Protein AF-A0A6J1QQA0-F1 (afdb_monomer)

Organism: NCBI:t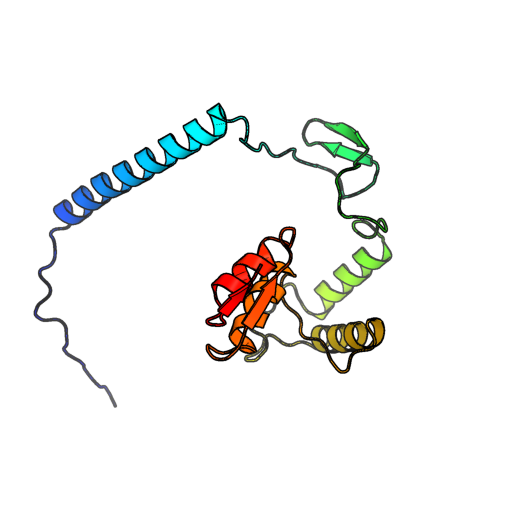xid300111

Secondary structure (DSSP, 8-state):
--------S------HHHHHHHHHHHHHHHHHHHHHHHHHHHHTT-PPPP--B-S-SSSEEEBTTS-EEE--S-S-TTSGGG-HHHHHHHHHHHHHH-S--SS-TTTT---HHHHHHHHHHHHHHT-S-----S-HHHHHHHHHHHH--TT-EEE--TT--HHHHHHHHHS-SEEE-

Mean predicted aligned error: 9.16 Å

pLDDT: mean 89.23, std 18.37, range [33.53, 98.88]

Solvent-accessible surface area (backbone atoms only — not comparable to full-atom values): 10958 Å² total; per-residue (Å²): 137,86,81,86,77,91,83,80,90,81,76,83,77,72,52,70,67,59,52,54,54,49,49,55,53,52,54,53,52,51,51,54,53,48,52,53,52,52,49,49,35,52,75,69,69,67,65,83,79,87,81,59,69,68,50,71,66,50,60,67,35,31,30,72,87,69,50,73,46,75,58,88,85,67,92,55,85,84,56,57,79,66,31,68,69,58,51,50,52,51,51,53,44,37,74,74,68,47,94,71,62,94,51,55,59,90,80,69,32,67,54,74,69,56,61,50,48,24,54,52,49,8,60,73,70,72,43,96,65,57,84,90,59,99,39,74,51,54,47,38,36,54,47,41,46,74,75,44,44,67,92,39,73,46,81,47,68,94,83,58,56,68,38,50,57,52,4,51,67,72,22,64,35,44,81,46,115
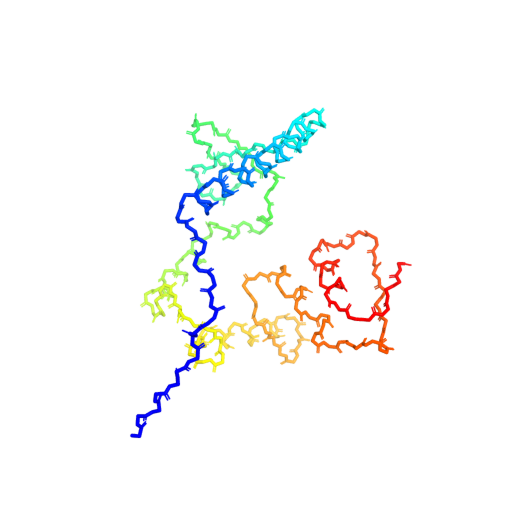
Sequence (177 aa):
MILHYNMYRNFKILKSQDVKRNIGRTTSSLVACIELELAAIVKAGTWKNERIIASPQRTKIVLSNGKKALNFCANNYLGLADNRDVINAGKIALDKYGAGLSSVRFICGTQEIHVELERKLAKFHGREDTILYASCFDANAGIFETLLTADDAVISDELNHASIIDGIRLCKAKRYR

Nearest PDB structures (foldseek):
  7v5i-assembly1_B  TM=9.895E-01  e=1.106E-17  Vibrio proteolyticus NBRC 13287
  3tqx-assembly1_B  TM=9.816E-01  e=9.806E-17  Coxiella burnetii RSA 493
  7bxp-assembly1_B  TM=9.895E-01  e=4.486E-16  Cupriavidus necator
  7bxr-assembly1_B  TM=9.911E-01  e=4.486E-16  Cupriavidus necator
  1fc4-assembly1_B  TM=9.809E-01  e=3.930E-16  Escherichia coli

Foldseek 3Di:
DDDDDPPDDDDPPDPPVNVVVVVVVVVVVVVVVVVVVVVVCVVVVVDDDDFAWPDFDAQWTATPVRDIDGDPPDPCVVRCSPDPVNVVVVVVCCVVPNDAQPDDCPPGRDDPVQQVVFVVVCVVVVHPTGDDDPDPLVVLLPPQQVPDALVAEDEDDPPDDPSVVNSVVVHNYHYHD

Struct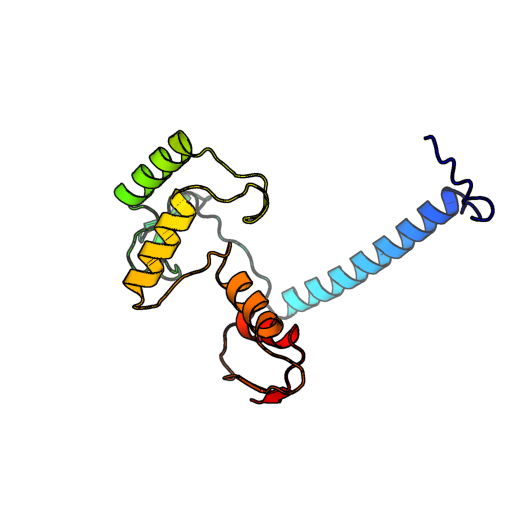ure (mmCIF, N/CA/C/O backbone):
data_AF-A0A6J1QQA0-F1
#
_entry.id   AF-A0A6J1QQA0-F1
#
loop_
_atom_site.group_PDB
_atom_site.id
_atom_site.type_symbol
_atom_site.label_atom_id
_atom_site.label_alt_id
_atom_site.label_comp_id
_atom_site.label_asym_id
_atom_site.label_entity_id
_atom_site.label_seq_id
_atom_site.pdbx_PDB_ins_code
_atom_site.Cartn_x
_atom_site.Cartn_y
_atom_site.Cartn_z
_atom_site.occupancy
_atom_site.B_iso_or_equiv
_atom_site.auth_seq_id
_atom_site.auth_comp_id
_atom_site.auth_asym_id
_atom_site.auth_atom_id
_atom_site.pdbx_PDB_model_num
ATOM 1 N N . MET A 1 1 ? 33.836 -33.241 5.619 1.00 39.75 1 MET A N 1
ATOM 2 C CA . MET A 1 1 ? 34.682 -32.578 4.605 1.00 39.75 1 MET A CA 1
ATOM 3 C C . MET A 1 1 ? 34.855 -31.125 5.035 1.00 39.75 1 MET A C 1
ATOM 5 O O . MET A 1 1 ? 34.000 -30.298 4.764 1.00 39.75 1 MET A O 1
ATOM 9 N N . ILE A 1 2 ? 35.874 -30.869 5.859 1.00 33.66 2 ILE A N 1
ATOM 10 C CA . ILE A 1 2 ? 36.153 -29.562 6.470 1.00 33.66 2 ILE A CA 1
ATOM 11 C C . ILE A 1 2 ? 37.078 -28.817 5.508 1.00 33.66 2 ILE A C 1
ATOM 13 O O . ILE A 1 2 ? 38.236 -29.199 5.359 1.00 33.66 2 ILE A O 1
ATOM 17 N N . LEU A 1 3 ? 36.567 -27.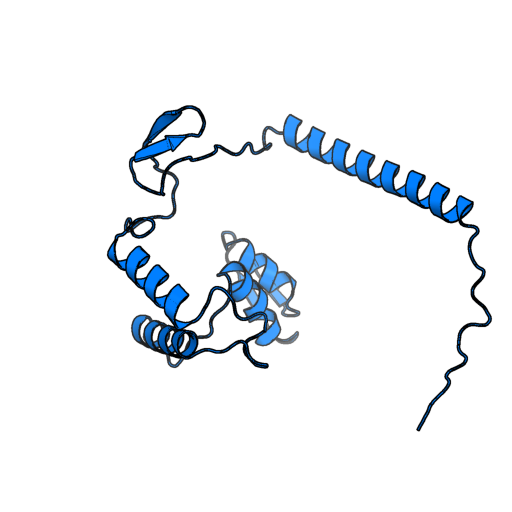790 4.833 1.00 33.53 3 LEU A N 1
ATOM 18 C CA . LEU A 1 3 ? 37.385 -26.876 4.040 1.00 33.53 3 LEU A CA 1
ATOM 19 C C . LEU A 1 3 ? 37.719 -25.653 4.898 1.00 33.53 3 LEU A C 1
ATOM 21 O O . LEU A 1 3 ? 36.921 -24.734 5.052 1.00 33.53 3 LEU A O 1
ATOM 25 N N . HIS A 1 4 ? 38.922 -25.677 5.471 1.00 36.34 4 HIS A N 1
ATOM 26 C CA . HIS A 1 4 ? 39.630 -24.495 5.950 1.00 36.34 4 HIS A CA 1
ATOM 27 C C . HIS A 1 4 ? 39.977 -23.612 4.741 1.00 36.34 4 HIS A C 1
ATOM 29 O O . HIS A 1 4 ? 40.759 -24.032 3.890 1.00 36.34 4 HIS A O 1
ATOM 35 N N . TYR A 1 5 ? 39.447 -22.388 4.679 1.00 36.66 5 TYR A N 1
ATOM 36 C CA . TYR A 1 5 ? 39.885 -21.371 3.719 1.00 36.66 5 TYR A CA 1
ATOM 37 C C . TYR A 1 5 ? 40.568 -20.226 4.472 1.00 36.66 5 TYR A C 1
ATOM 39 O O . TYR A 1 5 ? 39.946 -19.413 5.153 1.00 36.66 5 TYR A O 1
ATOM 47 N N . ASN A 1 6 ? 41.894 -20.223 4.391 1.00 42.12 6 ASN A N 1
ATOM 48 C CA . ASN A 1 6 ? 42.800 -19.326 5.094 1.00 42.12 6 ASN A CA 1
ATOM 49 C C . ASN A 1 6 ? 43.025 -18.063 4.237 1.00 42.12 6 ASN A C 1
ATOM 51 O O . ASN A 1 6 ? 44.060 -17.920 3.590 1.00 42.12 6 ASN A O 1
ATOM 55 N N . MET A 1 7 ? 42.024 -17.174 4.171 1.00 39.19 7 MET A N 1
ATOM 56 C CA . MET A 1 7 ? 42.003 -16.025 3.243 1.00 39.19 7 MET A CA 1
ATOM 57 C C . MET A 1 7 ? 41.937 -14.652 3.933 1.00 39.19 7 MET A C 1
ATOM 59 O O . MET A 1 7 ? 41.298 -13.731 3.437 1.00 39.19 7 MET A O 1
ATOM 63 N N . TYR A 1 8 ? 42.623 -14.477 5.066 1.00 37.22 8 TYR A N 1
ATOM 64 C CA . TYR A 1 8 ? 42.757 -13.164 5.714 1.00 37.22 8 TYR A CA 1
ATOM 65 C C . TYR A 1 8 ? 44.163 -12.970 6.285 1.00 37.22 8 TYR A C 1
ATOM 67 O O . TYR A 1 8 ? 44.378 -13.080 7.488 1.00 37.22 8 TYR A O 1
ATOM 75 N N . ARG A 1 9 ? 45.150 -12.680 5.427 1.00 38.81 9 ARG A N 1
ATOM 76 C CA . ARG A 1 9 ? 46.516 -12.349 5.883 1.00 38.81 9 ARG A CA 1
ATOM 77 C C . ARG A 1 9 ? 47.041 -10.969 5.486 1.00 38.81 9 ARG A C 1
ATOM 79 O O . ARG A 1 9 ? 48.175 -10.675 5.821 1.00 38.81 9 ARG A O 1
ATOM 86 N N . ASN A 1 10 ? 46.235 -10.105 4.859 1.00 36.50 10 ASN A N 1
ATOM 87 C CA . ASN A 1 10 ? 46.679 -8.765 4.433 1.00 36.50 10 ASN A CA 1
ATOM 88 C C . ASN A 1 10 ? 45.643 -7.636 4.627 1.00 36.50 10 ASN A C 1
ATOM 90 O O . ASN A 1 10 ? 45.637 -6.665 3.876 1.00 36.50 10 ASN A O 1
ATOM 94 N N . PHE A 1 11 ? 44.790 -7.703 5.653 1.00 38.22 11 PHE A N 1
ATOM 95 C CA . PHE A 1 11 ? 44.045 -6.515 6.086 1.00 38.22 11 PHE A CA 1
ATOM 96 C C . PHE A 1 11 ? 44.873 -5.745 7.119 1.00 38.22 11 PHE A C 1
ATOM 98 O O . PHE A 1 11 ? 45.082 -6.218 8.235 1.00 38.22 11 PHE A O 1
ATOM 105 N N . LYS A 1 12 ? 45.335 -4.537 6.763 1.00 44.69 12 LYS A N 1
ATOM 106 C CA . LYS A 1 12 ? 45.757 -3.541 7.758 1.00 44.69 12 LYS A CA 1
ATOM 107 C C . LYS A 1 12 ? 44.557 -3.289 8.673 1.00 44.69 12 LYS A C 1
ATOM 109 O O . LYS A 1 12 ? 43.590 -2.658 8.256 1.00 44.69 12 LYS A O 1
ATOM 114 N N . ILE A 1 13 ? 44.610 -3.797 9.902 1.00 49.62 13 ILE A N 1
ATOM 115 C CA . ILE A 1 13 ? 43.625 -3.484 10.936 1.00 49.62 13 ILE A CA 1
ATOM 116 C C . ILE A 1 13 ? 43.783 -1.991 11.235 1.00 49.62 13 ILE A C 1
ATOM 118 O O . ILE A 1 13 ? 44.756 -1.576 11.867 1.00 49.62 13 ILE A O 1
ATOM 122 N N . LEU A 1 14 ? 42.860 -1.171 10.725 1.00 49.62 14 LEU A N 1
ATOM 123 C CA . LEU A 1 14 ? 42.731 0.221 11.147 1.00 49.62 14 LEU A CA 1
ATOM 124 C C . LEU A 1 14 ? 42.577 0.220 12.671 1.00 49.62 14 LEU A C 1
ATOM 126 O O . LEU A 1 14 ? 41.728 -0.491 13.213 1.00 49.62 14 LEU A O 1
ATOM 130 N N . LYS A 1 15 ? 43.426 0.975 13.376 1.00 47.84 15 LYS A N 1
ATOM 131 C CA . LYS A 1 15 ? 43.359 1.053 14.837 1.00 47.84 15 LYS A CA 1
ATOM 132 C C . LYS A 1 15 ? 41.960 1.541 15.230 1.00 47.84 15 LYS A C 1
ATOM 134 O O . LYS A 1 15 ? 41.418 2.454 14.613 1.00 47.84 15 LYS A O 1
ATOM 139 N N . SER A 1 16 ? 41.375 0.954 16.274 1.00 56.47 16 SER A N 1
ATOM 140 C CA . SER A 1 16 ? 40.006 1.257 16.743 1.00 56.47 16 SER A CA 1
ATOM 141 C C . SER A 1 16 ? 39.754 2.762 16.976 1.00 56.47 16 SER A C 1
ATOM 143 O O . SER A 1 16 ? 38.644 3.249 16.765 1.00 56.47 16 SER A O 1
ATOM 145 N N . GLN A 1 17 ? 40.798 3.524 17.321 1.00 54.22 17 GLN A N 1
ATOM 146 C CA . GLN A 1 17 ? 40.747 4.983 17.452 1.00 54.22 17 GLN A CA 1
ATOM 147 C C . GLN A 1 17 ? 40.587 5.722 16.110 1.00 54.22 17 GLN A C 1
ATOM 149 O O . GLN A 1 17 ? 39.834 6.691 16.060 1.00 54.22 17 GLN A O 1
ATOM 154 N N . ASP A 1 18 ? 41.209 5.256 15.023 1.00 51.44 18 ASP A N 1
ATOM 155 C CA . ASP A 1 18 ? 41.081 5.863 13.688 1.00 51.44 18 ASP A CA 1
ATOM 156 C C . ASP A 1 18 ? 39.698 5.590 13.079 1.00 51.44 18 ASP A C 1
ATOM 158 O O . ASP A 1 18 ? 39.099 6.469 12.459 1.00 51.44 18 ASP A O 1
ATOM 162 N N . VAL A 1 19 ? 39.139 4.401 13.335 1.00 55.31 19 VAL A N 1
ATOM 163 C CA . VAL A 1 19 ? 37.763 4.044 12.947 1.00 55.31 19 VAL A CA 1
ATOM 164 C C . VAL A 1 19 ? 36.742 4.883 13.724 1.00 55.31 19 VAL A C 1
ATOM 166 O O . VAL A 1 19 ? 35.864 5.487 13.114 1.00 55.31 19 VAL A O 1
ATOM 169 N N . LYS A 1 20 ? 36.883 5.014 15.053 1.00 53.16 20 LYS A N 1
ATOM 170 C CA . LYS A 1 20 ? 35.996 5.866 15.871 1.00 53.16 20 LYS A CA 1
ATOM 171 C C . LYS A 1 20 ? 36.066 7.345 15.475 1.00 53.16 20 LYS A C 1
ATOM 173 O O . LYS A 1 20 ? 35.036 8.016 15.436 1.00 53.16 20 LYS A O 1
ATOM 178 N N . ARG A 1 21 ? 37.260 7.851 15.155 1.00 52.72 21 ARG A N 1
ATOM 179 C CA . ARG A 1 21 ? 37.481 9.251 14.764 1.00 52.72 21 ARG A CA 1
ATOM 180 C C . ARG A 1 21 ? 36.937 9.564 13.364 1.00 52.72 21 ARG A C 1
ATOM 182 O O . ARG A 1 21 ? 36.364 10.635 13.177 1.00 52.72 21 ARG A O 1
ATOM 189 N N . ASN A 1 22 ? 37.051 8.636 12.411 1.00 53.69 22 ASN A N 1
ATOM 190 C CA . ASN A 1 22 ? 36.455 8.793 11.081 1.00 53.69 22 ASN A CA 1
ATOM 191 C C . ASN A 1 22 ? 34.929 8.653 11.106 1.00 53.69 22 ASN A C 1
ATOM 193 O O . ASN A 1 22 ? 34.260 9.485 10.506 1.00 53.69 22 ASN A O 1
ATOM 197 N N . ILE A 1 23 ? 34.367 7.704 11.864 1.00 56.69 23 ILE A N 1
ATOM 198 C CA . ILE A 1 23 ? 32.908 7.591 12.037 1.00 56.69 23 ILE A CA 1
ATOM 199 C C . ILE A 1 23 ? 32.338 8.874 12.662 1.00 56.69 23 ILE A C 1
ATOM 201 O O . ILE A 1 23 ? 31.372 9.419 12.143 1.00 56.69 23 ILE A O 1
ATOM 205 N N . GLY A 1 24 ? 32.969 9.424 13.707 1.00 58.12 24 GLY A N 1
ATOM 206 C CA . GLY A 1 24 ? 32.529 10.688 14.316 1.00 58.12 24 GLY A CA 1
ATOM 207 C C . GLY A 1 24 ? 32.536 11.877 13.343 1.00 58.12 24 GLY A C 1
ATOM 208 O O . GLY A 1 24 ? 31.620 12.698 13.364 1.00 58.12 24 GLY A O 1
ATOM 209 N N . ARG A 1 25 ? 33.523 11.942 12.438 1.00 57.78 25 ARG A N 1
ATOM 210 C CA . ARG A 1 25 ? 33.621 12.991 11.410 1.00 57.78 25 ARG A CA 1
ATOM 211 C C . ARG A 1 25 ? 32.593 12.810 10.285 1.00 57.78 25 ARG A C 1
ATOM 213 O O . ARG A 1 25 ? 31.999 13.793 9.852 1.00 57.78 25 ARG A O 1
ATOM 220 N N . THR A 1 26 ? 32.350 11.578 9.838 1.00 61.47 26 THR A N 1
ATOM 221 C CA . THR A 1 26 ? 31.385 11.273 8.768 1.00 61.47 26 THR A CA 1
ATOM 222 C C . THR A 1 26 ? 29.934 11.414 9.243 1.00 61.47 26 THR A C 1
ATOM 224 O O . THR A 1 26 ? 29.112 11.993 8.532 1.00 61.47 26 THR A O 1
ATOM 227 N N . THR A 1 27 ? 29.617 10.988 10.470 1.00 64.56 27 THR A N 1
ATOM 228 C CA . THR A 1 27 ? 28.286 11.196 11.066 1.00 64.56 27 THR A CA 1
ATOM 229 C C . THR A 1 27 ? 27.999 12.686 11.256 1.00 64.56 27 THR A C 1
ATOM 231 O O . THR A 1 27 ? 26.910 13.141 10.920 1.00 64.56 27 THR A O 1
ATOM 234 N N . SER A 1 28 ? 28.993 13.469 11.693 1.00 70.56 28 SER A N 1
ATOM 235 C CA . SER A 1 28 ? 28.877 14.931 11.793 1.00 70.56 28 SER A CA 1
ATOM 236 C C . SER A 1 28 ? 28.608 15.593 10.433 1.00 70.56 28 SER A C 1
ATOM 238 O O . SER A 1 28 ? 27.800 16.515 10.369 1.00 70.56 28 SER A O 1
ATOM 240 N N . SER A 1 29 ? 29.199 15.094 9.339 1.00 83.19 29 SER A N 1
ATOM 241 C CA . SER A 1 29 ? 28.922 15.625 7.994 1.00 83.19 29 SER A CA 1
ATOM 242 C C . SER A 1 29 ? 27.534 15.266 7.454 1.00 83.19 29 SER A C 1
ATOM 244 O O . SER A 1 29 ? 26.919 16.091 6.783 1.00 83.19 29 SER A O 1
ATOM 246 N N . LEU A 1 30 ? 27.015 14.070 7.760 1.00 89.56 30 LEU A N 1
ATOM 247 C CA . LEU A 1 30 ? 25.670 13.671 7.337 1.00 89.56 30 LEU A CA 1
ATOM 248 C C . LEU A 1 30 ? 24.598 14.476 8.076 1.00 89.56 30 LEU A C 1
ATOM 250 O O . LEU A 1 30 ? 23.677 14.981 7.443 1.00 89.56 30 LEU A O 1
ATOM 254 N N . VAL A 1 31 ? 24.742 14.625 9.397 1.00 91.94 31 VAL A N 1
ATOM 255 C CA . VAL A 1 31 ? 23.820 15.432 10.209 1.00 91.94 31 VAL A CA 1
ATOM 256 C C . VAL A 1 31 ? 23.791 16.872 9.702 1.00 91.94 31 VAL A C 1
ATOM 258 O O . VAL A 1 31 ? 22.710 17.381 9.436 1.00 91.94 31 VAL A O 1
ATOM 261 N N . ALA A 1 32 ? 24.956 17.479 9.450 1.00 90.69 32 ALA A N 1
ATOM 262 C CA . ALA A 1 32 ? 25.026 18.834 8.904 1.00 90.69 32 ALA A CA 1
ATOM 263 C C . ALA A 1 32 ? 24.322 18.962 7.538 1.00 90.69 32 ALA A C 1
ATOM 265 O O . ALA A 1 32 ? 23.636 19.948 7.285 1.00 90.69 32 ALA A O 1
ATOM 266 N N . CYS A 1 33 ? 24.453 17.960 6.662 1.00 92.50 33 CYS A N 1
ATOM 267 C CA . CYS A 1 33 ? 23.754 17.947 5.377 1.00 92.50 33 CYS A CA 1
ATOM 268 C C . CYS A 1 33 ? 22.231 17.846 5.553 1.00 92.50 33 CYS A C 1
ATOM 270 O O . CYS A 1 33 ? 21.491 18.586 4.911 1.00 92.50 33 CYS A O 1
ATOM 272 N N . ILE A 1 34 ? 21.763 16.966 6.443 1.00 95.31 34 ILE A N 1
ATOM 273 C CA . ILE A 1 34 ? 20.334 16.792 6.726 1.00 95.31 34 ILE A CA 1
ATOM 274 C C . ILE A 1 34 ? 19.748 18.059 7.356 1.00 95.31 34 ILE A C 1
ATOM 276 O O . ILE A 1 34 ? 18.672 18.488 6.959 1.00 95.31 34 ILE A O 1
ATOM 280 N N . GLU A 1 35 ? 20.439 18.688 8.306 1.00 95.44 35 GLU A N 1
ATOM 281 C CA . GLU A 1 35 ? 19.966 19.913 8.963 1.00 95.44 35 GLU A CA 1
ATOM 282 C C . GLU A 1 35 ? 19.749 21.058 7.969 1.00 95.44 35 GLU A C 1
ATOM 284 O O . GLU A 1 35 ? 18.749 21.772 8.070 1.00 95.44 35 GLU A O 1
ATOM 289 N N . LEU A 1 36 ? 20.636 21.198 6.979 1.00 95.50 36 LEU A N 1
ATOM 290 C CA . LEU A 1 36 ? 20.473 22.177 5.903 1.00 95.50 36 LEU A CA 1
ATOM 291 C C . LEU A 1 36 ? 19.216 21.899 5.064 1.00 95.50 36 LEU A C 1
ATOM 293 O O . LEU A 1 36 ? 18.446 22.825 4.801 1.00 95.50 36 LEU A O 1
ATOM 297 N N . GLU A 1 37 ? 18.970 20.640 4.697 1.00 96.12 37 GLU A N 1
ATOM 298 C CA . GLU A 1 37 ? 17.768 20.234 3.953 1.00 96.12 37 GLU A CA 1
ATOM 299 C C . GLU A 1 37 ? 16.485 20.443 4.776 1.00 96.12 37 GLU A C 1
ATOM 301 O O . GLU A 1 37 ? 15.498 20.992 4.281 1.00 96.12 37 GLU A O 1
ATOM 306 N N . LEU A 1 38 ? 16.491 20.084 6.065 1.00 96.94 38 LEU A N 1
ATOM 307 C CA . LEU A 1 38 ? 15.351 20.309 6.960 1.00 96.94 38 LEU A CA 1
ATOM 308 C C . LEU A 1 38 ? 15.061 21.807 7.114 1.00 96.94 38 LEU A C 1
ATOM 310 O O . LEU A 1 38 ? 13.902 22.217 7.034 1.00 96.94 38 LEU A O 1
ATOM 314 N N . ALA A 1 39 ? 16.096 22.637 7.276 1.00 96.56 39 ALA A N 1
ATOM 315 C CA . ALA A 1 39 ? 15.944 24.087 7.334 1.00 96.56 39 ALA A CA 1
ATOM 316 C C . ALA A 1 39 ? 15.356 24.649 6.030 1.00 96.56 39 ALA A C 1
ATOM 318 O O . ALA A 1 39 ? 14.498 25.534 6.076 1.00 96.56 39 ALA A O 1
ATOM 319 N N . ALA A 1 40 ? 15.759 24.112 4.874 1.00 96.81 40 ALA A N 1
ATOM 320 C CA . ALA A 1 40 ? 15.189 24.481 3.582 1.00 96.81 40 ALA A CA 1
ATOM 321 C C . ALA A 1 40 ? 13.701 24.095 3.470 1.00 96.81 40 ALA A C 1
ATOM 323 O O . ALA A 1 40 ? 12.892 24.931 3.064 1.00 96.81 40 ALA A O 1
ATOM 324 N N . ILE A 1 41 ? 13.313 22.888 3.901 1.00 97.75 41 ILE A N 1
ATOM 325 C CA . ILE A 1 41 ? 11.911 22.422 3.937 1.00 97.75 41 ILE A CA 1
ATOM 326 C C . ILE A 1 41 ? 11.051 23.317 4.841 1.00 97.75 41 ILE A C 1
ATOM 328 O O . ILE A 1 41 ? 9.948 23.722 4.456 1.00 97.75 41 ILE A O 1
ATOM 332 N N . VAL A 1 42 ? 11.560 23.659 6.032 1.00 97.38 42 VAL A N 1
ATOM 333 C CA . VAL A 1 42 ? 10.883 24.567 6.972 1.00 97.38 42 VAL A CA 1
ATOM 334 C C . VAL A 1 42 ? 10.730 25.956 6.358 1.00 97.38 42 VAL A C 1
ATOM 336 O O . VAL A 1 42 ? 9.623 26.495 6.348 1.00 97.38 42 VAL A O 1
ATOM 339 N N . LYS A 1 43 ? 11.803 26.516 5.784 1.00 97.81 43 LYS A N 1
ATOM 340 C CA . LYS A 1 43 ? 11.780 27.827 5.116 1.00 97.81 43 LYS A CA 1
ATOM 341 C C . LYS A 1 43 ? 10.804 27.858 3.934 1.00 97.81 43 LYS A C 1
ATOM 343 O O . LYS A 1 43 ? 10.166 28.880 3.708 1.00 97.81 43 LYS A O 1
ATOM 348 N N . ALA A 1 44 ? 10.669 26.750 3.206 1.00 97.75 44 ALA A N 1
ATOM 349 C CA . ALA A 1 44 ? 9.726 26.603 2.100 1.00 97.75 44 ALA A CA 1
ATOM 350 C C . ALA A 1 44 ? 8.269 26.379 2.552 1.00 97.75 44 ALA A C 1
ATOM 352 O O . ALA A 1 44 ? 7.376 26.325 1.709 1.00 97.75 44 ALA A O 1
ATOM 353 N N . GLY A 1 45 ? 8.006 26.204 3.853 1.00 97.00 45 GLY A N 1
ATOM 354 C CA . GLY A 1 45 ? 6.664 25.930 4.376 1.00 97.00 45 GLY A CA 1
ATOM 355 C C . GLY A 1 45 ? 6.113 24.550 3.997 1.00 97.00 45 GLY A C 1
ATOM 356 O O . GLY A 1 45 ? 4.913 24.319 4.109 1.00 97.00 45 GLY A O 1
ATOM 357 N N . THR A 1 46 ? 6.970 23.624 3.554 1.00 97.00 46 THR A N 1
ATOM 358 C CA . THR A 1 46 ? 6.577 22.265 3.129 1.00 97.00 46 THR A CA 1
ATOM 359 C C . THR A 1 46 ? 6.779 21.219 4.223 1.00 97.00 46 THR A C 1
ATOM 361 O O . THR A 1 46 ? 6.548 20.028 4.002 1.00 97.00 46 THR A O 1
ATOM 364 N N . TRP A 1 47 ? 7.166 21.659 5.423 1.00 97.19 47 TRP A N 1
ATOM 365 C CA . TRP A 1 47 ? 7.248 20.807 6.600 1.00 97.19 47 TRP A CA 1
ATOM 366 C C . TRP A 1 47 ? 5.885 20.188 6.926 1.00 97.19 47 TRP A C 1
ATOM 368 O O . TRP A 1 47 ? 4.892 20.889 7.142 1.00 97.19 47 TRP A O 1
ATOM 378 N N . LYS A 1 48 ? 5.836 18.857 6.997 1.00 95.50 48 LYS A N 1
ATOM 379 C CA . LYS A 1 48 ? 4.610 18.106 7.275 1.00 95.50 48 LYS A CA 1
ATOM 380 C C . LYS A 1 48 ? 4.576 17.713 8.744 1.00 95.50 48 LYS A C 1
ATOM 382 O O . LYS A 1 48 ? 5.439 16.985 9.215 1.00 95.50 48 LYS A O 1
ATOM 387 N N . ASN A 1 49 ? 3.547 18.172 9.449 1.00 95.06 49 ASN A N 1
ATOM 388 C CA . ASN A 1 49 ? 3.240 17.709 10.798 1.00 95.06 49 ASN A CA 1
ATOM 389 C C . ASN A 1 49 ? 2.096 16.699 10.748 1.00 95.06 49 ASN A C 1
ATOM 391 O O . ASN A 1 49 ? 1.076 16.939 10.095 1.00 95.06 49 ASN A O 1
ATOM 395 N N . GLU A 1 50 ? 2.238 15.602 11.479 1.00 96.75 50 GLU A N 1
ATOM 396 C CA . GLU A 1 50 ? 1.185 14.602 11.596 1.00 96.75 50 GLU A CA 1
ATOM 397 C C . GLU A 1 50 ? 0.108 15.050 12.588 1.00 96.75 50 GLU A C 1
ATOM 399 O O . GLU A 1 50 ? 0.387 15.566 13.672 1.00 96.75 50 GLU A O 1
ATOM 404 N N . ARG A 1 51 ? -1.158 14.835 12.221 1.00 95.38 51 ARG A N 1
ATOM 405 C CA . ARG A 1 51 ? -2.295 15.001 13.132 1.00 95.38 51 ARG A CA 1
ATOM 406 C C . ARG A 1 51 ? -2.718 13.625 13.617 1.00 95.38 51 ARG A C 1
ATOM 408 O O . ARG A 1 51 ? -3.259 12.838 12.847 1.00 95.38 51 ARG A O 1
ATOM 415 N N . ILE A 1 52 ? -2.483 13.355 14.895 1.00 97.69 52 ILE A N 1
ATOM 416 C CA . ILE A 1 52 ? -2.721 12.036 15.481 1.00 97.69 52 ILE A CA 1
ATOM 417 C C . ILE A 1 52 ? -4.226 11.822 15.680 1.00 97.69 52 ILE A C 1
ATOM 419 O O . ILE A 1 52 ? -4.878 12.556 16.429 1.00 97.69 52 ILE A O 1
ATOM 423 N N . ILE A 1 53 ? -4.767 10.801 15.016 1.00 98.00 53 ILE A N 1
ATOM 424 C CA . ILE A 1 53 ? -6.151 10.340 15.162 1.00 98.00 53 ILE A CA 1
ATOM 425 C C . ILE A 1 53 ? -6.190 9.257 16.250 1.00 98.00 53 ILE A C 1
ATOM 427 O O . ILE A 1 53 ? -5.413 8.311 16.209 1.00 98.00 53 ILE A O 1
ATOM 431 N N . ALA A 1 54 ? -7.095 9.399 17.218 1.00 98.12 54 ALA A N 1
ATOM 432 C CA . ALA A 1 54 ? -7.271 8.515 18.376 1.00 98.12 54 ALA A CA 1
ATOM 433 C C . ALA A 1 54 ? -8.601 7.732 18.352 1.00 98.12 54 ALA A C 1
ATOM 435 O O . ALA A 1 54 ? -9.007 7.143 19.351 1.00 98.12 54 ALA A O 1
ATOM 436 N N . SER A 1 55 ? -9.303 7.732 17.219 1.00 98.31 55 SER A N 1
ATOM 437 C CA . SER A 1 55 ? -10.495 6.918 16.968 1.00 98.31 55 SER A CA 1
ATOM 438 C C . SER A 1 55 ? -10.299 6.048 15.724 1.00 98.31 55 SER A C 1
ATOM 440 O O . SER A 1 55 ? -9.434 6.352 14.903 1.00 98.31 55 SER A O 1
ATOM 442 N N . PRO A 1 56 ? -11.148 5.031 15.501 1.00 97.94 56 PRO A N 1
ATOM 443 C CA . PRO A 1 56 ? -11.230 4.381 14.198 1.00 97.94 56 PRO A CA 1
ATOM 444 C C . PRO A 1 56 ? -11.505 5.368 13.051 1.00 97.94 56 PRO A C 1
ATOM 446 O O . PRO A 1 56 ? -12.027 6.470 13.264 1.00 97.94 56 PRO A O 1
ATOM 449 N N . GLN A 1 57 ? -11.188 4.956 11.822 1.00 97.94 57 GLN 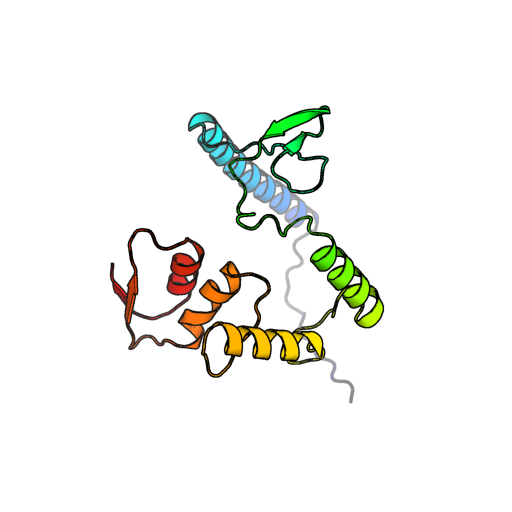A N 1
ATOM 450 C CA . GLN A 1 57 ? -11.377 5.773 10.624 1.00 97.94 57 GLN A CA 1
ATOM 451 C C . GLN A 1 57 ? -12.855 5.830 10.206 1.00 97.94 57 GLN A C 1
ATOM 453 O O . GLN A 1 57 ? -13.428 4.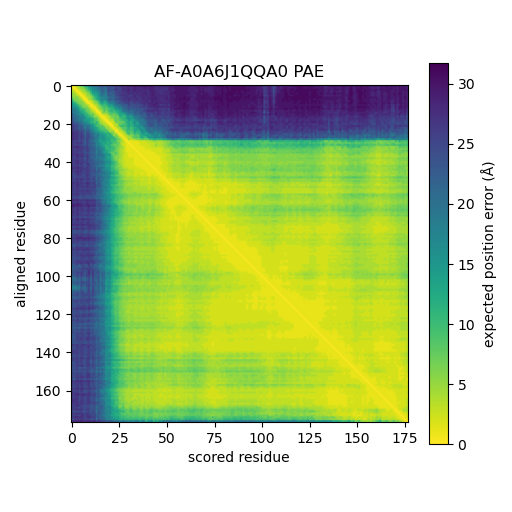834 9.770 1.00 97.94 57 GLN A O 1
ATOM 458 N N . ARG A 1 58 ? -13.471 7.014 10.298 1.00 96.62 58 ARG A N 1
ATOM 459 C CA . ARG A 1 58 ? -14.887 7.273 9.975 1.00 96.62 58 ARG A CA 1
ATOM 460 C C . ARG A 1 58 ? -15.076 8.718 9.505 1.00 96.62 58 ARG A C 1
ATOM 462 O O . ARG A 1 58 ? -14.163 9.531 9.594 1.00 96.62 58 ARG A O 1
ATOM 469 N N . THR A 1 59 ? -16.296 9.077 9.100 1.00 97.06 59 THR A N 1
ATOM 470 C CA . THR A 1 59 ? -16.665 10.477 8.819 1.00 97.06 59 THR A CA 1
ATOM 471 C C . THR A 1 59 ? -16.448 11.392 10.027 1.00 97.06 59 THR A C 1
ATOM 473 O O . THR A 1 59 ? -16.030 12.527 9.850 1.00 97.06 59 THR A O 1
ATOM 476 N N . LYS A 1 60 ? -16.716 10.919 11.253 1.00 97.94 60 LYS A N 1
ATOM 477 C CA . LYS A 1 60 ? -16.441 11.643 12.506 1.00 97.94 60 LYS A CA 1
ATOM 478 C C . LYS A 1 60 ? -15.253 10.992 13.209 1.00 97.94 60 LYS A C 1
ATOM 480 O O . LYS A 1 60 ? -15.355 9.825 13.582 1.00 97.94 60 LYS A O 1
ATOM 485 N N . ILE A 1 61 ? -14.179 11.748 13.418 1.00 98.31 61 ILE A N 1
ATOM 486 C CA . ILE A 1 61 ? -12.955 11.285 14.088 1.00 98.31 61 ILE A CA 1
ATOM 487 C C . ILE A 1 61 ? -12.687 12.056 15.380 1.00 98.31 61 ILE A C 1
ATOM 489 O O . ILE A 1 61 ? -13.163 13.181 15.557 1.00 98.31 61 ILE A O 1
ATOM 493 N N . VAL A 1 62 ? -11.898 11.453 16.268 1.00 98.44 62 VAL A N 1
ATOM 494 C CA . VAL A 1 62 ? -11.354 12.080 17.479 1.00 98.44 62 VAL A CA 1
ATOM 495 C C . VAL A 1 62 ? -9.839 12.168 17.334 1.00 98.44 62 VAL A C 1
ATOM 497 O O . VAL A 1 62 ? -9.196 11.180 16.995 1.00 98.44 62 VAL A O 1
ATOM 500 N N . LEU A 1 63 ? -9.264 13.343 17.567 1.00 98.00 63 LEU A N 1
ATOM 501 C CA . LEU A 1 63 ? -7.816 13.551 17.605 1.00 98.00 63 LEU A CA 1
ATOM 502 C C . LEU A 1 63 ? -7.258 13.229 18.998 1.00 98.00 63 LEU A C 1
ATOM 504 O O . LEU A 1 63 ? -7.998 13.235 19.979 1.00 98.00 63 LEU A O 1
ATOM 508 N N . SER A 1 64 ? -5.947 13.006 19.112 1.00 97.19 64 SER A N 1
ATOM 509 C CA . SER A 1 64 ? -5.284 12.684 20.392 1.00 97.19 64 SER A CA 1
ATOM 510 C C . SER A 1 64 ? -5.478 13.739 21.489 1.00 97.19 64 SER A C 1
ATOM 512 O O . SER A 1 64 ? -5.462 13.414 22.670 1.00 97.19 64 SER A O 1
ATOM 514 N N . ASN A 1 65 ? -5.726 14.994 21.112 1.00 96.44 65 ASN A N 1
ATOM 515 C CA . ASN A 1 65 ? -6.056 16.085 22.033 1.00 96.44 65 ASN A CA 1
ATOM 516 C C . ASN A 1 65 ? -7.554 16.157 22.406 1.00 96.44 65 ASN A C 1
ATOM 518 O O . ASN A 1 65 ? -8.006 17.172 22.933 1.00 96.44 65 ASN A O 1
ATOM 522 N N . GLY A 1 66 ? -8.345 15.134 22.070 1.00 97.56 66 GLY A N 1
ATOM 523 C CA . GLY A 1 66 ? -9.777 15.041 22.360 1.00 97.56 66 GLY A CA 1
ATOM 524 C C . GLY A 1 66 ? -10.693 15.813 21.403 1.00 97.56 66 GLY A C 1
ATOM 525 O O . GLY A 1 66 ? -11.917 15.684 21.494 1.00 97.56 66 GLY A O 1
ATOM 526 N N . LYS A 1 67 ? -10.150 16.597 20.458 1.00 97.94 67 LYS A N 1
ATOM 527 C CA . LYS A 1 67 ? -10.969 17.350 19.494 1.00 97.94 67 LYS A CA 1
ATOM 528 C C . LYS A 1 67 ? -11.683 16.407 18.527 1.00 97.94 67 LYS A C 1
ATOM 530 O O . LYS A 1 67 ? -11.077 15.492 17.975 1.00 97.94 67 LYS A O 1
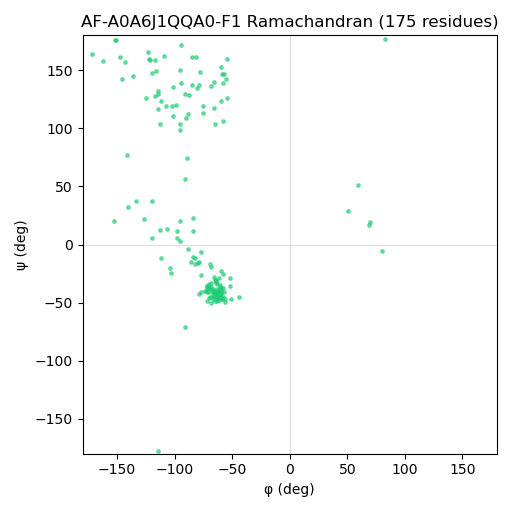ATOM 535 N N . LYS A 1 68 ? -12.964 16.679 18.275 1.00 98.19 68 LYS A N 1
ATOM 536 C CA . LYS A 1 68 ? -13.782 15.972 17.279 1.00 98.19 68 LYS A CA 1
ATOM 537 C C . LYS A 1 68 ? -13.759 16.732 15.953 1.00 98.19 68 LYS A C 1
ATOM 539 O O . LYS A 1 68 ? -13.855 17.957 15.959 1.00 98.19 68 LYS A O 1
ATOM 544 N N . ALA A 1 69 ? -13.659 16.019 14.835 1.00 97.69 69 ALA A N 1
ATOM 545 C CA . ALA A 1 69 ? -13.645 16.611 13.496 1.00 97.69 69 ALA A CA 1
ATOM 546 C C . ALA A 1 69 ? -14.398 15.747 12.476 1.00 97.69 69 ALA A C 1
ATOM 548 O O . ALA A 1 69 ? -14.548 14.538 12.664 1.00 97.69 69 ALA A O 1
ATOM 549 N N . LEU A 1 70 ? -14.850 16.377 11.387 1.00 98.06 70 LEU A N 1
ATOM 550 C CA . LEU A 1 70 ? -15.303 15.670 10.192 1.00 98.06 70 LEU A CA 1
ATOM 551 C C . LEU A 1 70 ? -14.108 15.412 9.270 1.00 98.06 70 LEU A C 1
ATOM 553 O O . LEU A 1 70 ? -13.352 16.338 8.976 1.00 98.06 70 LEU A O 1
ATOM 557 N N . ASN A 1 71 ? -13.930 14.167 8.833 1.00 97.81 71 ASN A N 1
ATOM 558 C CA . ASN A 1 71 ? -12.819 13.773 7.977 1.00 97.81 71 ASN A CA 1
ATOM 559 C C . ASN A 1 71 ? -13.227 13.786 6.495 1.00 97.81 71 ASN A C 1
ATOM 561 O O . ASN A 1 71 ? -13.897 12.869 6.027 1.00 97.81 71 ASN A O 1
ATOM 565 N N . PHE A 1 72 ? -12.790 14.818 5.770 1.00 97.88 72 PHE A N 1
ATOM 566 C CA . PHE A 1 72 ? -13.010 14.990 4.327 1.00 97.88 72 PHE A CA 1
ATOM 567 C C . PHE A 1 72 ? -11.744 14.750 3.484 1.00 97.88 72 PHE A C 1
ATOM 569 O O . PHE A 1 72 ? -11.713 15.102 2.310 1.00 97.88 72 PHE A O 1
ATOM 576 N N . CYS A 1 73 ? -10.689 14.173 4.067 1.00 97.31 73 CYS A N 1
ATOM 577 C CA . CYS A 1 73 ? -9.418 13.919 3.379 1.00 97.31 73 CYS A CA 1
ATOM 578 C C . CYS A 1 73 ? -8.950 12.457 3.479 1.00 97.31 73 CYS A C 1
ATOM 580 O O . CYS A 1 73 ? -7.763 12.173 3.335 1.00 97.31 73 CYS A O 1
ATOM 582 N N . ALA A 1 74 ? -9.865 11.520 3.741 1.00 97.94 74 ALA A N 1
ATOM 583 C CA . ALA A 1 74 ? -9.569 10.091 3.732 1.00 97.94 74 ALA A CA 1
ATOM 584 C C . ALA A 1 74 ? -9.900 9.444 2.384 1.00 97.94 74 ALA A C 1
ATOM 586 O O . ALA A 1 7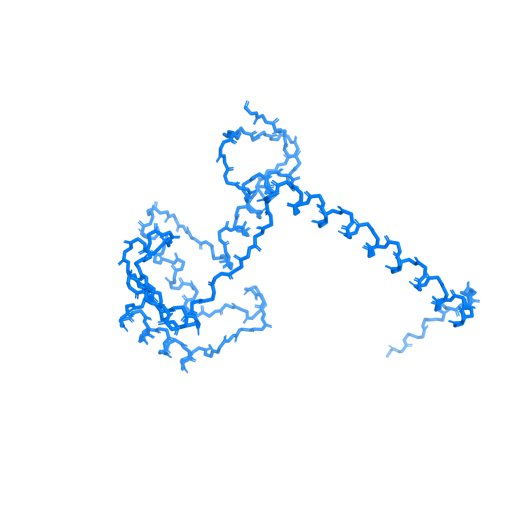4 ? -10.899 9.773 1.753 1.00 97.94 74 ALA A O 1
ATOM 587 N N . ASN A 1 75 ? -9.153 8.395 2.045 1.00 98.06 75 ASN A N 1
ATOM 588 C CA . ASN A 1 75 ? -9.437 7.518 0.902 1.00 98.06 75 ASN A CA 1
ATOM 589 C C . ASN A 1 75 ? -10.462 6.415 1.252 1.00 98.06 75 ASN A C 1
ATOM 591 O O . ASN A 1 75 ? -10.494 5.354 0.637 1.00 98.06 75 ASN A O 1
ATOM 595 N N . ASN A 1 76 ? -11.283 6.627 2.286 1.00 97.56 76 ASN A N 1
ATOM 596 C CA . ASN A 1 76 ? -12.273 5.663 2.776 1.00 97.56 76 ASN A CA 1
ATOM 597 C C . ASN A 1 76 ? -13.633 5.875 2.090 1.00 97.56 76 ASN A C 1
ATOM 599 O O . ASN A 1 76 ? -14.640 6.115 2.755 1.00 97.56 76 ASN A O 1
ATOM 603 N N . TYR A 1 77 ? -13.649 5.829 0.757 1.00 97.88 77 TYR A N 1
ATOM 604 C CA . TYR A 1 77 ? -14.786 6.262 -0.067 1.00 97.88 77 TYR A CA 1
ATOM 605 C C . TYR A 1 77 ? -16.101 5.544 0.259 1.00 97.88 77 TYR A C 1
ATOM 607 O O . TYR A 1 77 ? -17.151 6.173 0.323 1.00 97.88 77 TYR A O 1
ATOM 615 N N . LEU A 1 78 ? -16.036 4.233 0.503 1.00 97.69 78 LEU A N 1
ATOM 616 C CA . LEU A 1 78 ? -17.201 3.394 0.807 1.00 97.69 78 LEU A CA 1
ATOM 617 C C . LEU A 1 78 ? -17.431 3.197 2.315 1.00 97.69 78 LEU A C 1
ATOM 619 O O . LEU A 1 78 ? -18.315 2.443 2.712 1.00 97.69 78 LEU A O 1
ATOM 623 N N . GLY A 1 79 ? -16.624 3.831 3.173 1.00 96.88 79 GLY A N 1
ATOM 624 C CA . GLY A 1 79 ? -16.769 3.712 4.626 1.00 96.88 79 GLY A CA 1
ATOM 625 C C . GLY A 1 79 ? -16.395 2.339 5.202 1.00 96.88 79 GLY A C 1
ATOM 626 O O . GLY A 1 79 ? -16.808 2.017 6.314 1.00 96.88 79 GLY A O 1
ATOM 627 N N . LEU A 1 80 ? -15.623 1.524 4.478 1.00 97.88 80 LEU A N 1
ATOM 628 C CA . LEU A 1 80 ? -15.323 0.140 4.864 1.00 97.88 80 LEU A CA 1
ATOM 629 C C . LEU A 1 80 ? -14.226 0.003 5.929 1.00 97.88 80 LEU A C 1
ATOM 631 O O . LEU A 1 80 ? -14.141 -1.045 6.564 1.00 97.88 80 LEU A O 1
ATOM 635 N N . ALA A 1 81 ? -13.428 1.049 6.173 1.00 97.50 81 ALA A N 1
ATOM 636 C CA . ALA A 1 81 ? -12.304 0.989 7.117 1.00 97.50 81 ALA A CA 1
ATOM 637 C C . ALA A 1 81 ? -12.692 0.646 8.574 1.00 97.50 81 ALA A C 1
ATOM 639 O O . ALA A 1 81 ? -11.846 0.171 9.324 1.00 97.50 81 ALA A O 1
ATOM 640 N N . ASP A 1 82 ? -13.946 0.876 8.980 1.00 97.06 82 ASP A N 1
ATOM 641 C CA . ASP A 1 82 ? -14.482 0.479 10.295 1.00 97.06 82 ASP A CA 1
ATOM 642 C C . ASP A 1 82 ? -15.863 -0.198 10.163 1.00 97.06 82 ASP A C 1
ATOM 644 O O . ASP A 1 82 ? -16.803 0.029 10.935 1.00 97.06 82 ASP A O 1
ATOM 648 N N . ASN A 1 83 ? -16.014 -0.992 9.100 1.00 98.12 83 ASN A N 1
ATOM 649 C CA . ASN A 1 83 ? -17.188 -1.823 8.872 1.00 98.12 83 ASN A CA 1
ATOM 650 C C . ASN A 1 83 ? -17.098 -3.118 9.705 1.00 98.12 83 ASN A C 1
ATOM 652 O O . ASN A 1 83 ? -16.061 -3.782 9.736 1.00 98.12 83 ASN A O 1
ATOM 656 N N . ARG A 1 84 ? -18.198 -3.493 10.374 1.00 97.94 84 ARG A N 1
ATOM 657 C CA . ARG A 1 84 ? -18.235 -4.641 11.299 1.00 97.94 84 ARG A CA 1
ATOM 658 C C . ARG A 1 84 ? -17.949 -5.974 10.612 1.00 97.94 84 ARG A C 1
ATOM 660 O O . ARG A 1 84 ? -17.253 -6.798 11.196 1.00 97.94 84 ARG A O 1
ATOM 667 N N . ASP A 1 85 ? -18.447 -6.170 9.397 1.00 98.38 85 ASP A N 1
ATOM 668 C CA . ASP A 1 85 ? -18.278 -7.426 8.665 1.00 98.38 85 ASP A CA 1
ATOM 669 C C . ASP A 1 85 ? -16.819 -7.600 8.232 1.00 98.38 85 ASP A C 1
ATOM 671 O O . ASP A 1 85 ? -16.245 -8.671 8.418 1.00 98.38 85 ASP A O 1
ATOM 675 N N . VAL A 1 86 ? -16.180 -6.517 7.768 1.00 98.12 86 VAL A N 1
ATOM 676 C CA . VAL A 1 86 ? -14.746 -6.500 7.423 1.00 98.12 86 VAL A CA 1
ATOM 677 C C . VAL A 1 86 ? -13.881 -6.791 8.652 1.00 98.12 86 VAL A C 1
ATOM 679 O O . VAL A 1 86 ? -12.976 -7.624 8.593 1.00 98.12 86 VAL A O 1
ATOM 682 N N . ILE A 1 87 ? -14.180 -6.156 9.789 1.00 98.38 87 ILE A N 1
ATOM 683 C CA . ILE A 1 87 ? -13.453 -6.381 11.048 1.00 98.38 87 ILE A CA 1
ATOM 684 C C . ILE A 1 87 ? -13.596 -7.830 11.516 1.00 98.38 87 ILE A C 1
ATOM 686 O O . ILE A 1 87 ? -12.609 -8.450 11.913 1.00 98.38 87 ILE A O 1
ATOM 690 N N . ASN A 1 88 ? -14.811 -8.376 11.482 1.00 98.56 88 ASN A N 1
ATOM 691 C CA . ASN A 1 88 ? -15.066 -9.746 11.918 1.00 98.56 88 ASN A CA 1
ATOM 692 C C . ASN A 1 88 ? -14.371 -10.763 11.006 1.00 98.56 88 ASN A C 1
ATOM 694 O O . ASN A 1 88 ? -13.751 -11.695 11.515 1.00 98.56 88 ASN A O 1
ATOM 698 N N . ALA A 1 89 ? -14.391 -10.552 9.686 1.00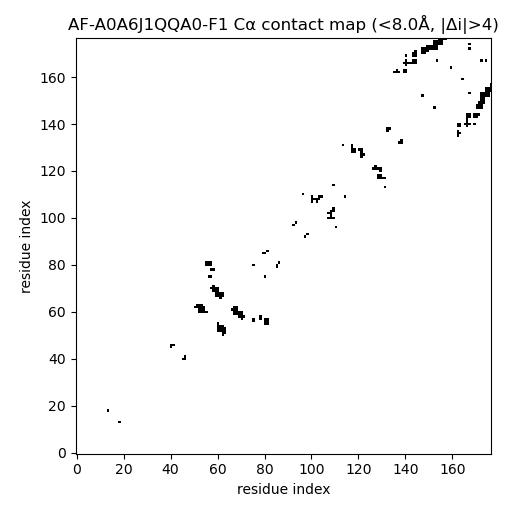 98.25 89 ALA A N 1
ATOM 699 C CA . ALA A 1 89 ? -13.639 -11.377 8.743 1.00 98.25 89 ALA A CA 1
ATOM 700 C C . ALA A 1 89 ? -12.126 -11.333 9.024 1.00 98.25 89 ALA A C 1
ATOM 702 O O . ALA A 1 89 ? -11.475 -12.375 9.026 1.00 98.25 89 ALA A O 1
ATOM 703 N N . GLY A 1 90 ? -11.581 -10.151 9.338 1.00 98.00 90 GLY A N 1
ATOM 704 C CA . GLY A 1 90 ? -10.180 -9.992 9.736 1.00 98.00 90 GLY A CA 1
ATOM 705 C C . GLY A 1 90 ? -9.824 -10.767 11.008 1.00 98.00 90 GLY A C 1
ATOM 706 O O . GLY A 1 90 ? -8.807 -11.453 11.037 1.00 98.00 90 GLY A O 1
ATOM 707 N N . LYS A 1 91 ? -10.677 -10.726 12.040 1.00 98.56 91 LYS A N 1
ATOM 708 C CA . LYS A 1 91 ? -10.479 -11.503 13.280 1.00 98.56 91 LYS A CA 1
ATOM 709 C C . LYS A 1 91 ? -10.478 -13.010 13.020 1.00 98.56 91 LYS A C 1
ATOM 711 O O . LYS A 1 91 ? -9.556 -13.694 13.445 1.00 98.56 91 LYS A O 1
ATOM 716 N N . ILE A 1 92 ? -11.455 -13.503 12.256 1.00 98.44 92 ILE A N 1
ATOM 717 C CA . ILE A 1 92 ? -11.535 -14.921 11.871 1.00 98.44 92 ILE A CA 1
ATOM 718 C C . ILE A 1 92 ? -10.284 -15.343 11.090 1.00 98.44 92 ILE A C 1
ATOM 720 O O . ILE A 1 92 ? -9.750 -16.427 11.314 1.00 98.44 92 ILE A O 1
ATOM 724 N N . ALA A 1 93 ? -9.799 -14.492 10.180 1.00 98.06 93 ALA A N 1
ATOM 725 C CA . ALA A 1 93 ? -8.586 -14.771 9.425 1.00 98.06 93 ALA A CA 1
ATOM 726 C C . ALA A 1 93 ? -7.349 -14.841 10.333 1.00 98.06 93 ALA A C 1
ATOM 728 O O . ALA A 1 93 ? -6.546 -15.754 10.165 1.00 98.06 93 ALA A O 1
ATOM 729 N N . LEU A 1 94 ? -7.219 -13.941 11.314 1.00 98.38 94 LEU A N 1
ATOM 730 C CA . LEU A 1 94 ? -6.126 -13.979 12.291 1.00 98.38 94 LEU A CA 1
ATOM 731 C C . LEU A 1 94 ? -6.146 -15.266 13.126 1.00 98.38 94 LEU A C 1
ATOM 733 O O . LEU A 1 94 ? -5.096 -15.885 13.288 1.00 98.38 94 LEU A O 1
ATOM 737 N N . ASP A 1 95 ? -7.321 -15.699 13.590 1.00 98.31 95 ASP A N 1
ATOM 738 C CA . ASP A 1 95 ? -7.467 -16.944 14.357 1.00 98.31 95 ASP A CA 1
ATOM 739 C C . ASP A 1 95 ? -7.155 -18.189 13.503 1.00 98.31 95 ASP A C 1
ATOM 741 O O . ASP A 1 95 ? -6.531 -19.134 13.985 1.00 98.31 95 ASP A O 1
ATOM 745 N N . LYS A 1 96 ? -7.561 -18.199 12.223 1.00 98.31 96 LYS A N 1
ATOM 746 C CA . LYS A 1 96 ? -7.366 -19.345 11.313 1.00 98.31 96 LYS A CA 1
ATOM 747 C C . LYS A 1 96 ? -5.946 -19.436 10.744 1.00 98.31 96 LYS A C 1
ATOM 749 O O . LYS A 1 96 ? -5.416 -20.536 10.608 1.00 98.31 96 LYS A O 1
ATOM 754 N N . TYR A 1 97 ? -5.361 -18.309 10.343 1.00 98.31 97 TYR A N 1
ATOM 755 C CA . TYR A 1 97 ? -4.137 -18.262 9.534 1.00 98.31 97 TYR A CA 1
ATOM 756 C C . TYR A 1 97 ? -2.915 -17.711 10.280 1.00 98.31 97 TYR A C 1
ATOM 758 O O . TYR A 1 97 ? -1.795 -17.848 9.781 1.00 98.31 97 TYR A O 1
ATOM 766 N N . GLY A 1 98 ? -3.110 -17.122 11.463 1.00 98.12 98 GLY A N 1
ATOM 767 C CA . GLY A 1 98 ? -2.065 -16.452 12.231 1.00 98.12 98 GLY A CA 1
ATOM 768 C C . GLY A 1 98 ? -1.803 -15.011 11.778 1.00 98.12 98 GLY A C 1
ATOM 769 O O . GLY A 1 98 ? -2.394 -14.504 10.827 1.00 98.12 98 GLY A O 1
ATOM 770 N N . ALA A 1 99 ? -0.899 -14.330 12.487 1.00 97.38 99 ALA A N 1
ATOM 771 C CA . ALA A 1 99 ? -0.620 -12.905 12.280 1.00 97.38 99 ALA A CA 1
ATOM 772 C C . ALA A 1 99 ? 0.355 -12.602 11.126 1.00 97.38 99 ALA A C 1
ATOM 774 O O . ALA A 1 99 ? 0.448 -11.458 10.685 1.00 97.38 99 ALA A O 1
ATOM 775 N N . GLY A 1 100 ? 1.114 -13.592 10.652 1.00 96.75 100 GLY A N 1
ATOM 776 C CA . GLY A 1 100 ? 2.125 -13.385 9.621 1.00 96.75 100 GLY A CA 1
ATOM 777 C C . GLY A 1 100 ? 2.729 -14.686 9.109 1.00 96.75 100 GLY A C 1
ATOM 778 O O . GLY A 1 100 ? 2.590 -15.738 9.728 1.00 96.75 100 GLY A O 1
ATOM 779 N N . LEU A 1 101 ? 3.404 -14.593 7.963 1.00 97.56 101 LEU A N 1
ATOM 780 C CA . LEU A 1 101 ? 3.957 -15.747 7.242 1.00 97.56 101 LEU A CA 1
ATOM 781 C C . LEU A 1 101 ? 5.469 -15.902 7.393 1.00 97.56 101 LEU A C 1
ATOM 783 O O . LEU A 1 101 ? 5.999 -16.975 7.128 1.00 97.56 101 LEU A O 1
ATOM 787 N N . SER A 1 102 ? 6.169 -14.826 7.769 1.00 97.88 102 SER A N 1
ATOM 788 C CA . SER A 1 102 ? 7.633 -14.797 7.912 1.00 97.88 102 SER A CA 1
ATOM 789 C C . SER A 1 102 ? 8.395 -15.339 6.690 1.00 97.88 102 SER A C 1
ATOM 791 O O . SER A 1 102 ? 9.483 -15.894 6.826 1.00 97.88 102 SER A O 1
ATOM 793 N N . SER A 1 103 ? 7.818 -15.212 5.490 1.00 98.31 103 SER A N 1
ATOM 794 C CA . SER A 1 103 ? 8.349 -15.787 4.256 1.00 98.31 103 SER A CA 1
ATOM 795 C C . SER A 1 103 ? 7.744 -15.122 3.021 1.00 98.31 103 SER A C 1
ATOM 797 O O . SER A 1 103 ? 6.652 -14.554 3.075 1.00 98.31 103 SER A O 1
ATOM 799 N N . VAL A 1 104 ? 8.447 -15.218 1.894 1.00 98.44 104 VAL A N 1
ATOM 800 C CA . VAL A 1 104 ? 7.941 -14.824 0.572 1.00 98.44 104 VAL A CA 1
ATOM 801 C C . VAL A 1 104 ? 7.069 -15.928 -0.033 1.00 98.44 104 VAL A C 1
ATOM 803 O O . VAL A 1 104 ? 7.157 -17.098 0.349 1.00 98.44 104 VAL A O 1
ATOM 806 N N . ARG A 1 105 ? 6.251 -15.567 -1.030 1.00 98.38 105 ARG A N 1
ATOM 807 C CA . ARG A 1 105 ? 5.239 -16.447 -1.642 1.00 98.38 105 ARG A CA 1
ATOM 808 C C . ARG A 1 105 ? 5.779 -17.811 -2.082 1.00 98.38 105 ARG A C 1
ATOM 810 O O . ARG A 1 105 ? 5.158 -18.822 -1.762 1.00 98.38 105 ARG A O 1
ATOM 817 N N . PHE A 1 106 ? 6.918 -17.845 -2.777 1.00 97.94 106 PHE A N 1
ATOM 818 C CA . PHE A 1 106 ? 7.431 -19.070 -3.405 1.00 97.94 106 PHE A CA 1
ATOM 819 C C . PHE A 1 106 ? 8.135 -20.045 -2.445 1.00 97.94 106 PHE A C 1
ATOM 821 O O . PHE A 1 106 ? 8.363 -21.187 -2.827 1.00 97.94 106 PHE A O 1
ATOM 828 N N . ILE A 1 107 ? 8.498 -19.619 -1.227 1.00 98.38 107 ILE A N 1
ATOM 829 C CA . ILE A 1 107 ? 9.178 -20.486 -0.249 1.00 98.38 107 ILE A CA 1
ATOM 830 C C . ILE A 1 107 ? 8.135 -21.173 0.635 1.00 98.38 107 ILE A C 1
ATOM 832 O O . ILE A 1 107 ? 7.907 -22.373 0.528 1.00 98.38 107 ILE A O 1
ATOM 836 N N . CYS A 1 108 ? 7.490 -20.408 1.515 1.00 97.50 108 CYS A N 1
ATOM 837 C CA . CYS A 1 108 ? 6.420 -20.907 2.385 1.00 97.50 108 CYS A CA 1
ATOM 838 C C . CYS A 1 108 ? 5.426 -19.805 2.788 1.00 97.50 108 CYS A C 1
ATOM 840 O O . CYS A 1 108 ? 4.704 -19.936 3.770 1.00 97.50 108 CYS A O 1
ATOM 842 N N . GLY A 1 109 ? 5.377 -18.710 2.025 1.00 98.38 109 GLY A N 1
ATOM 843 C CA . GLY A 1 109 ? 4.513 -17.559 2.283 1.00 98.38 109 GLY A CA 1
ATOM 844 C C . GLY A 1 109 ? 3.191 -17.572 1.519 1.00 98.38 109 GLY A C 1
ATOM 845 O O . GLY A 1 109 ? 2.613 -16.511 1.325 1.00 98.38 109 GLY A O 1
ATOM 846 N N . THR A 1 110 ? 2.716 -18.718 1.026 1.00 98.69 110 THR A N 1
ATOM 847 C CA . THR A 1 110 ? 1.424 -18.803 0.324 1.00 98.69 110 THR A CA 1
ATOM 848 C C . THR A 1 110 ? 0.441 -19.648 1.124 1.00 98.69 110 THR A C 1
ATOM 850 O O . THR A 1 110 ? 0.647 -20.842 1.308 1.00 98.69 110 THR A O 1
ATOM 853 N N . GLN A 1 111 ? -0.652 -19.029 1.570 1.00 98.62 111 GLN A N 1
ATOM 854 C CA . GLN A 1 111 ? -1.793 -19.708 2.199 1.00 98.62 111 GLN A CA 1
ATOM 855 C C . GLN A 1 111 ? -3.014 -19.707 1.273 1.00 98.62 111 GLN A C 1
ATOM 857 O O . GLN A 1 111 ? -3.112 -18.865 0.381 1.00 98.62 111 GLN A O 1
ATOM 862 N N . GLU A 1 112 ? -3.981 -20.585 1.554 1.00 98.38 112 GLU A N 1
ATOM 863 C CA . GLU A 1 112 ? -5.273 -20.697 0.852 1.00 98.38 112 GLU A CA 1
ATOM 864 C C . GLU A 1 112 ? -5.943 -19.335 0.589 1.00 98.38 112 GLU A C 1
ATOM 866 O O . GLU A 1 112 ? -6.370 -19.065 -0.534 1.00 98.38 112 GLU A O 1
ATOM 871 N N . ILE A 1 113 ? -5.965 -18.452 1.595 1.00 98.31 113 ILE A N 1
ATOM 872 C CA . ILE A 1 113 ? -6.607 -17.132 1.509 1.00 98.31 113 ILE A CA 1
ATOM 873 C C . ILE A 1 113 ? -5.989 -16.219 0.438 1.00 98.31 113 ILE A C 1
ATOM 875 O O . ILE A 1 113 ? -6.702 -15.412 -0.154 1.00 98.31 113 ILE A O 1
ATOM 879 N N . HIS A 1 114 ? -4.696 -16.371 0.130 1.00 98.69 114 HIS A N 1
ATOM 880 C CA . HIS A 1 114 ? -4.041 -15.596 -0.929 1.00 98.69 114 HIS A CA 1
ATOM 881 C C . HIS A 1 114 ? -4.585 -16.005 -2.298 1.00 98.69 114 HIS A C 1
ATOM 883 O O . HIS A 1 114 ? -5.049 -15.163 -3.058 1.00 98.69 114 HIS A O 1
ATOM 889 N N . VAL A 1 115 ? -4.611 -17.313 -2.564 1.00 98.62 115 VAL A N 1
ATOM 890 C CA . VAL A 1 115 ? -5.081 -17.878 -3.837 1.00 98.62 115 VAL A CA 1
ATOM 891 C C . VAL A 1 115 ? -6.590 -17.672 -4.011 1.00 98.62 115 VAL A C 1
ATOM 893 O O . VAL A 1 115 ? -7.093 -17.519 -5.123 1.00 98.62 115 VAL A O 1
ATOM 896 N N . GLU A 1 116 ? -7.363 -17.684 -2.923 1.00 98.62 116 GLU A N 1
ATOM 897 C CA . GLU A 1 116 ? -8.781 -17.314 -2.957 1.00 98.62 116 GLU A CA 1
ATOM 898 C C . GLU A 1 116 ? -8.984 -15.835 -3.312 1.00 98.62 116 GLU A C 1
ATOM 900 O O . GLU A 1 116 ? -9.827 -15.522 -4.157 1.00 98.62 116 GLU A O 1
ATOM 905 N N . LEU A 1 117 ? -8.209 -14.935 -2.699 1.00 98.62 117 LEU A N 1
ATOM 906 C CA . LEU A 1 117 ? -8.280 -13.504 -2.978 1.00 98.62 117 LEU A CA 1
ATOM 907 C C . LEU A 1 117 ? -7.886 -13.192 -4.428 1.00 98.62 117 LEU A C 1
ATOM 909 O O . LEU A 1 117 ? -8.615 -12.464 -5.096 1.00 98.62 117 LEU A O 1
ATOM 913 N N . GLU A 1 118 ? -6.804 -13.787 -4.933 1.00 98.88 118 GLU A N 1
ATOM 914 C CA . GLU A 1 118 ? -6.352 -13.644 -6.327 1.00 98.88 118 GLU A CA 1
ATOM 915 C C . GLU A 1 118 ? -7.459 -14.039 -7.312 1.00 98.88 118 GLU A C 1
ATOM 917 O O . GLU A 1 118 ? -7.854 -13.238 -8.159 1.00 98.88 118 GLU A O 1
ATOM 922 N N . ARG A 1 119 ? -8.084 -15.209 -7.121 1.00 98.81 119 ARG A N 1
ATOM 923 C CA . ARG A 1 119 ? -9.212 -15.657 -7.960 1.00 98.81 119 ARG A CA 1
ATOM 924 C C . ARG A 1 119 ? -10.420 -14.723 -7.888 1.00 98.81 119 ARG A C 1
ATOM 926 O O . ARG A 1 119 ? -11.067 -14.463 -8.904 1.00 98.81 119 ARG A O 1
ATOM 933 N N . LYS A 1 120 ? -10.760 -14.224 -6.694 1.00 98.75 120 LYS A N 1
ATOM 934 C CA . LYS A 1 120 ? -11.879 -13.286 -6.509 1.00 98.75 120 LYS A CA 1
ATOM 935 C C . LYS A 1 120 ? -11.612 -11.947 -7.197 1.00 98.75 120 LYS A C 1
ATOM 937 O O . LYS A 1 120 ? -12.526 -11.416 -7.825 1.00 98.75 120 LYS A O 1
ATOM 942 N N . LEU A 1 121 ? -10.385 -11.433 -7.114 1.00 98.75 121 LEU A N 1
ATOM 943 C CA . LEU A 1 121 ? -9.969 -10.196 -7.777 1.00 98.75 121 LEU A CA 1
ATOM 944 C C . LEU A 1 121 ? -9.949 -10.349 -9.301 1.00 98.75 121 LEU A C 1
ATOM 946 O O . LEU A 1 121 ? -10.527 -9.509 -9.991 1.00 98.75 121 LEU A O 1
ATOM 950 N N . ALA A 1 122 ? -9.389 -11.446 -9.817 1.00 98.81 122 ALA A N 1
ATOM 951 C CA . ALA A 1 122 ? -9.386 -11.753 -11.247 1.00 98.81 122 ALA A CA 1
ATOM 952 C C . ALA A 1 122 ? -10.819 -11.786 -11.802 1.00 98.81 122 ALA A C 1
ATOM 954 O O . ALA A 1 122 ? -11.137 -11.101 -12.777 1.00 98.81 122 ALA A O 1
ATOM 955 N N . LYS A 1 123 ? -11.729 -12.479 -11.100 1.00 98.75 123 LYS A N 1
ATOM 956 C CA . LYS A 1 123 ? -13.157 -12.507 -11.442 1.00 98.75 123 LYS A CA 1
ATOM 957 C C . LYS A 1 123 ? -13.802 -11.120 -11.377 1.00 98.75 123 LYS A C 1
ATOM 959 O O . LYS A 1 123 ? -14.560 -10.773 -12.277 1.00 98.75 123 LYS A O 1
ATOM 964 N N . PHE A 1 124 ? -13.527 -10.339 -10.332 1.00 98.69 124 PHE A N 1
ATOM 965 C CA . PHE A 1 124 ? -14.096 -8.999 -10.155 1.00 98.69 124 PHE A CA 1
ATOM 966 C C . PHE A 1 124 ? -13.681 -8.036 -11.277 1.00 98.69 124 PHE A C 1
ATOM 968 O O . PHE A 1 124 ? -14.510 -7.274 -11.767 1.00 98.69 124 PHE A O 1
ATOM 975 N N . HIS A 1 125 ? -12.426 -8.105 -11.723 1.00 98.38 125 HIS A N 1
ATOM 976 C CA . HIS A 1 125 ? -11.902 -7.256 -12.795 1.00 98.38 125 HIS A CA 1
ATOM 977 C C . HIS A 1 125 ? -12.104 -7.824 -14.210 1.00 98.38 125 HIS A C 1
ATOM 979 O O . HIS A 1 125 ? -11.748 -7.155 -15.182 1.00 98.38 125 HIS A O 1
ATOM 985 N N . GLY A 1 126 ? -12.649 -9.039 -14.350 1.00 98.50 126 GLY A N 1
ATOM 986 C CA . GLY A 1 126 ? -12.752 -9.721 -15.642 1.00 98.50 126 GLY A CA 1
ATOM 987 C C . GLY A 1 126 ? -11.377 -9.937 -16.280 1.00 98.50 126 GLY A C 1
ATOM 988 O O . GLY A 1 126 ? -11.139 -9.512 -17.412 1.00 98.50 126 GLY A O 1
ATOM 989 N N . ARG A 1 127 ? -10.439 -10.505 -15.519 1.00 98.50 127 ARG A N 1
ATOM 990 C CA . ARG A 1 127 ? -9.075 -10.848 -15.948 1.00 98.50 127 ARG A CA 1
ATOM 991 C C . ARG A 1 127 ? -8.823 -12.338 -15.748 1.00 98.50 127 ARG A C 1
ATOM 993 O O . ARG A 1 127 ? -9.530 -12.984 -14.981 1.00 98.50 127 ARG A O 1
ATOM 1000 N N . GLU A 1 128 ? -7.828 -12.864 -16.456 1.00 98.50 128 GLU A N 1
ATOM 1001 C CA . GLU A 1 128 ? -7.468 -14.286 -16.400 1.00 98.50 128 GLU A CA 1
ATOM 1002 C C . GLU A 1 128 ? -6.909 -14.680 -15.030 1.00 98.50 128 GLU A C 1
ATOM 1004 O O . GLU A 1 128 ? -7.286 -15.719 -14.494 1.00 98.50 128 GLU A O 1
ATOM 1009 N N . ASP A 1 129 ? -6.065 -13.828 -14.442 1.00 98.50 129 ASP A N 1
ATOM 1010 C CA . ASP A 1 129 ? -5.443 -14.073 -13.141 1.00 98.50 129 ASP A CA 1
ATOM 1011 C C . ASP A 1 129 ? -5.119 -12.762 -12.397 1.00 98.50 129 ASP A C 1
ATOM 1013 O O . ASP A 1 129 ? -5.351 -11.655 -12.897 1.00 98.50 129 ASP A O 1
ATOM 1017 N N . THR A 1 130 ? -4.625 -12.866 -11.163 1.00 98.62 130 THR A N 1
ATOM 1018 C CA . THR A 1 130 ? -4.176 -11.743 -10.331 1.00 98.62 130 THR A CA 1
ATOM 1019 C C . THR A 1 130 ? -2.993 -12.154 -9.461 1.00 98.62 130 THR A C 1
ATOM 1021 O O . THR A 1 130 ? -2.975 -13.240 -8.897 1.00 98.62 130 THR A O 1
ATOM 1024 N N . ILE A 1 131 ? -2.039 -11.239 -9.284 1.00 98.25 131 ILE A N 1
ATOM 1025 C CA . ILE A 1 131 ? -0.907 -11.385 -8.364 1.00 98.25 131 ILE A CA 1
ATOM 1026 C C . ILE A 1 131 ? -1.005 -10.357 -7.232 1.00 98.25 131 ILE A C 1
ATOM 1028 O O . ILE A 1 131 ? -1.236 -9.169 -7.471 1.00 98.25 131 ILE A O 1
ATOM 1032 N N . LEU A 1 132 ? -0.829 -10.804 -5.987 1.00 98.50 132 LEU A N 1
ATOM 1033 C CA . LEU A 1 132 ? -0.818 -9.919 -4.818 1.00 98.50 132 LEU A CA 1
ATOM 1034 C C . LEU A 1 132 ? 0.558 -9.292 -4.563 1.00 98.50 132 LEU A C 1
ATOM 1036 O O . LEU A 1 132 ? 1.579 -9.976 -4.537 1.00 98.50 132 LEU A O 1
ATOM 1040 N N . TYR A 1 133 ? 0.536 -7.999 -4.243 1.00 98.38 133 TYR A N 1
ATOM 1041 C CA . TYR A 1 133 ? 1.648 -7.232 -3.680 1.00 98.38 133 TYR A CA 1
ATOM 1042 C C . TYR A 1 133 ? 1.229 -6.641 -2.329 1.00 98.38 133 TYR A C 1
ATOM 1044 O O . TYR A 1 133 ? 0.038 -6.480 -2.062 1.00 98.38 133 TYR A O 1
ATOM 1052 N N . ALA A 1 134 ? 2.199 -6.288 -1.480 1.00 97.44 134 ALA A N 1
ATOM 1053 C CA . ALA A 1 134 ? 1.923 -5.665 -0.181 1.00 97.44 134 ALA A CA 1
ATOM 1054 C C . ALA A 1 134 ? 1.261 -4.281 -0.322 1.00 97.44 134 ALA A C 1
ATOM 1056 O O . ALA A 1 134 ? 0.456 -3.882 0.520 1.00 97.44 134 ALA A O 1
ATOM 1057 N N . SER A 1 135 ? 1.575 -3.558 -1.401 1.00 98.25 135 SER A N 1
ATOM 1058 C CA . SER A 1 135 ? 0.949 -2.290 -1.753 1.00 98.25 135 SER A CA 1
ATOM 1059 C C . SER A 1 135 ? 0.865 -2.104 -3.272 1.00 98.25 135 SER A C 1
ATOM 1061 O O . SER A 1 135 ? 1.607 -2.715 -4.042 1.00 98.25 135 SER A O 1
ATOM 1063 N N . CYS A 1 136 ? -0.010 -1.199 -3.720 1.00 98.25 136 CYS A N 1
ATOM 1064 C CA . CYS A 1 136 ? -0.053 -0.785 -5.126 1.00 98.25 136 CYS A CA 1
ATOM 1065 C C . CYS A 1 136 ? 1.203 0.015 -5.538 1.00 98.25 136 CYS A C 1
ATOM 1067 O O . CYS A 1 136 ? 1.517 0.116 -6.723 1.00 98.25 136 CYS A O 1
ATOM 1069 N N . PHE A 1 137 ? 1.952 0.567 -4.574 1.00 98.31 137 PHE A N 1
ATOM 1070 C CA . PHE A 1 137 ? 3.244 1.184 -4.868 1.00 98.31 137 PHE A CA 1
ATOM 1071 C C . PHE A 1 137 ? 4.229 0.118 -5.368 1.00 98.31 137 PHE A C 1
ATOM 1073 O O . PHE A 1 137 ? 4.814 0.292 -6.433 1.00 98.31 137 PHE A O 1
ATOM 1080 N N . ASP A 1 138 ? 4.330 -1.011 -4.659 1.00 97.81 138 ASP A N 1
ATOM 1081 C CA . ASP A 1 138 ? 5.214 -2.129 -5.020 1.00 97.81 138 ASP A CA 1
ATOM 1082 C C . ASP A 1 138 ? 4.794 -2.803 -6.329 1.00 97.81 138 ASP A C 1
ATOM 1084 O O . ASP A 1 138 ? 5.644 -3.130 -7.154 1.00 97.81 138 ASP A O 1
ATOM 1088 N N . ALA A 1 139 ? 3.483 -2.966 -6.550 1.00 98.00 139 ALA A N 1
ATOM 1089 C CA . ALA A 1 139 ? 2.963 -3.518 -7.800 1.00 98.00 139 ALA A CA 1
ATOM 1090 C C . ALA A 1 139 ? 3.404 -2.676 -9.009 1.00 98.00 139 ALA A C 1
ATOM 1092 O O . ALA A 1 139 ? 3.919 -3.210 -9.989 1.00 98.00 139 ALA A O 1
ATOM 1093 N N . ASN A 1 140 ? 3.264 -1.348 -8.918 1.00 98.25 140 ASN A N 1
ATOM 1094 C CA . ASN A 1 140 ? 3.707 -0.437 -9.974 1.00 98.25 140 ASN A CA 1
ATOM 1095 C C . ASN A 1 140 ? 5.234 -0.388 -10.106 1.00 98.25 140 ASN A C 1
ATOM 1097 O O . ASN A 1 140 ? 5.742 -0.292 -11.219 1.00 98.25 140 ASN A O 1
ATOM 1101 N N . ALA A 1 141 ? 5.972 -0.463 -8.998 1.00 95.88 141 ALA A N 1
ATOM 1102 C CA . ALA A 1 141 ? 7.429 -0.455 -9.036 1.00 95.88 141 ALA A CA 1
ATOM 1103 C C . ALA A 1 141 ? 7.995 -1.717 -9.714 1.00 95.88 141 ALA A C 1
ATOM 1105 O O . ALA A 1 141 ? 8.946 -1.627 -10.486 1.00 95.88 141 ALA A O 1
ATOM 1106 N N . GLY A 1 142 ? 7.394 -2.883 -9.454 1.00 95.56 142 GLY A N 1
ATOM 1107 C CA . GLY A 1 142 ? 7.892 -4.176 -9.927 1.00 95.56 142 GLY A CA 1
ATOM 1108 C C . GLY A 1 142 ? 7.448 -4.587 -11.333 1.00 95.56 142 GLY A C 1
ATOM 1109 O O . GLY A 1 142 ? 8.029 -5.515 -11.895 1.00 95.56 142 GLY A O 1
ATOM 1110 N N . ILE A 1 143 ? 6.432 -3.945 -11.920 1.00 96.62 143 ILE A N 1
ATOM 1111 C CA . ILE A 1 143 ? 5.841 -4.437 -13.175 1.00 96.62 143 ILE A CA 1
ATOM 1112 C C . ILE A 1 143 ? 6.690 -4.122 -14.416 1.00 96.62 143 ILE A C 1
ATOM 1114 O O . ILE A 1 143 ? 6.839 -4.974 -15.289 1.00 96.62 143 ILE A O 1
ATOM 1118 N N . PHE A 1 144 ? 7.278 -2.925 -14.502 1.00 96.62 144 PHE A N 1
ATOM 1119 C CA . PHE A 1 144 ? 7.919 -2.456 -15.738 1.00 96.62 144 PHE A CA 1
ATOM 1120 C C . PHE A 1 144 ? 9.229 -3.182 -16.047 1.00 96.62 144 PHE A C 1
ATOM 1122 O O . PHE A 1 144 ? 9.418 -3.637 -17.167 1.00 96.62 144 PHE A O 1
ATOM 1129 N N . GLU A 1 145 ? 10.134 -3.308 -15.073 1.00 94.75 145 GLU A N 1
ATOM 1130 C CA . GLU A 1 145 ? 11.407 -4.021 -15.266 1.00 94.75 145 GLU A CA 1
ATOM 1131 C C . GLU A 1 145 ? 11.196 -5.518 -15.539 1.00 94.75 145 GLU A C 1
ATOM 1133 O O . GLU A 1 145 ? 11.961 -6.124 -16.282 1.00 94.75 145 GLU A O 1
ATOM 1138 N N . THR A 1 146 ? 10.133 -6.105 -14.981 1.00 95.69 146 THR A N 1
ATOM 1139 C CA . THR A 1 146 ? 9.811 -7.525 -15.181 1.00 95.69 146 THR A CA 1
ATOM 1140 C C . THR A 1 146 ? 9.339 -7.820 -16.606 1.00 95.69 146 THR A C 1
ATOM 1142 O O . THR A 1 146 ? 9.596 -8.906 -17.119 1.00 95.69 146 THR A O 1
ATOM 1145 N N . LEU A 1 147 ? 8.630 -6.880 -17.240 1.00 96.75 147 LEU A N 1
ATOM 1146 C CA . LEU A 1 147 ? 7.983 -7.102 -18.538 1.00 96.75 147 LEU A CA 1
ATOM 1147 C C . LEU A 1 147 ? 8.713 -6.472 -19.724 1.00 96.75 147 LEU A C 1
ATOM 1149 O O . LEU A 1 147 ? 8.518 -6.925 -20.848 1.00 96.75 147 LEU A O 1
ATOM 1153 N N . LEU A 1 148 ? 9.502 -5.422 -19.498 1.00 97.50 148 LEU A N 1
ATOM 1154 C CA . LEU A 1 148 ? 10.088 -4.611 -20.562 1.00 97.50 148 LEU A CA 1
ATOM 1155 C C . LEU A 1 148 ? 11.613 -4.689 -20.562 1.00 97.50 148 LEU A C 1
ATOM 1157 O O . LEU A 1 148 ? 12.275 -4.784 -19.528 1.00 97.50 148 LEU A O 1
ATOM 1161 N N . THR A 1 149 ? 12.176 -4.562 -21.752 1.00 96.00 149 THR A N 1
ATOM 1162 C CA . THR A 1 149 ? 13.607 -4.593 -22.035 1.00 96.00 149 THR A CA 1
ATOM 1163 C C . THR A 1 149 ? 14.096 -3.236 -22.555 1.00 96.00 149 THR A C 1
ATOM 1165 O O . THR A 1 149 ? 13.350 -2.262 -22.629 1.00 96.00 149 THR A O 1
ATOM 1168 N N . ALA A 1 150 ? 15.383 -3.140 -22.904 1.00 96.75 150 ALA A N 1
ATOM 1169 C CA . ALA A 1 150 ? 15.952 -1.920 -23.485 1.00 96.75 150 ALA A CA 1
ATOM 1170 C C . ALA A 1 150 ? 15.452 -1.630 -24.917 1.00 96.75 150 ALA A C 1
ATOM 1172 O O . ALA A 1 150 ? 15.596 -0.501 -25.395 1.00 96.75 150 ALA A O 1
ATOM 1173 N N . ASP A 1 151 ? 14.868 -2.632 -25.579 1.00 97.19 151 ASP A N 1
ATOM 1174 C CA . ASP A 1 151 ? 14.316 -2.510 -26.931 1.00 97.19 151 ASP A CA 1
ATOM 1175 C C . ASP A 1 151 ? 12.888 -1.940 -26.929 1.00 97.19 151 ASP A C 1
ATOM 1177 O O . ASP A 1 151 ? 12.383 -1.516 -27.969 1.00 97.19 151 ASP A O 1
ATOM 1181 N N . ASP A 1 152 ? 12.273 -1.848 -25.748 1.00 97.75 152 ASP A N 1
ATOM 1182 C CA . ASP A 1 152 ? 10.913 -1.365 -25.554 1.00 97.75 152 ASP A CA 1
ATOM 1183 C C . ASP A 1 152 ? 10.855 0.134 -25.217 1.00 97.75 152 ASP A C 1
ATOM 1185 O O . ASP A 1 152 ? 11.861 0.810 -24.954 1.00 97.75 152 ASP A O 1
ATOM 1189 N N . ALA A 1 153 ? 9.632 0.666 -25.198 1.00 96.75 153 ALA A N 1
ATOM 1190 C CA . ALA A 1 153 ? 9.337 2.048 -24.849 1.00 96.75 153 ALA A CA 1
ATOM 1191 C C . ALA A 1 153 ? 8.127 2.152 -23.910 1.00 96.75 153 ALA A C 1
ATOM 1193 O O . ALA A 1 153 ? 7.156 1.412 -24.051 1.00 96.75 153 ALA A O 1
ATOM 1194 N N . VAL A 1 154 ? 8.164 3.121 -22.990 1.00 96.88 154 VAL A N 1
ATOM 1195 C CA . VAL A 1 154 ? 7.034 3.500 -22.130 1.00 96.88 154 VAL A CA 1
ATOM 1196 C C . VAL A 1 154 ? 6.633 4.940 -22.425 1.00 96.88 154 VAL A C 1
ATOM 1198 O O . VAL A 1 154 ? 7.472 5.842 -22.372 1.00 96.88 154 VAL A O 1
ATOM 1201 N N . ILE A 1 155 ? 5.346 5.148 -22.702 1.00 96.38 155 ILE A N 1
ATOM 1202 C CA . ILE A 1 155 ? 4.713 6.466 -22.824 1.00 96.38 155 ILE A CA 1
ATOM 1203 C C . ILE A 1 155 ? 3.953 6.712 -21.521 1.00 96.38 155 ILE A C 1
ATOM 1205 O O . ILE A 1 155 ? 3.084 5.918 -21.157 1.00 96.38 155 ILE A O 1
ATOM 1209 N N . SER A 1 156 ? 4.313 7.765 -20.791 1.00 96.00 156 SER A N 1
ATOM 1210 C CA . SER A 1 156 ? 3.772 8.044 -19.459 1.00 96.00 156 SER A CA 1
ATOM 1211 C C . SER A 1 156 ? 3.166 9.435 -19.394 1.00 96.00 156 SER A C 1
ATOM 1213 O O . SER A 1 156 ? 3.868 10.414 -19.620 1.00 96.00 156 SER A O 1
ATOM 1215 N N . ASP A 1 157 ? 1.911 9.502 -18.958 1.00 97.25 157 ASP A N 1
ATOM 1216 C CA . ASP A 1 157 ? 1.223 10.751 -18.632 1.00 97.25 157 ASP A CA 1
ATOM 1217 C C . ASP A 1 157 ? 1.985 11.562 -17.564 1.00 97.25 157 ASP A C 1
ATOM 1219 O O . ASP A 1 157 ? 2.625 10.994 -16.668 1.00 97.25 157 ASP A O 1
ATOM 1223 N N . GLU A 1 158 ? 1.920 12.893 -17.660 1.00 95.06 158 GLU A N 1
ATOM 1224 C CA . GLU A 1 158 ? 2.623 13.831 -16.776 1.00 95.06 158 GLU A CA 1
ATOM 1225 C C . GLU A 1 158 ? 2.128 13.786 -15.323 1.00 95.06 158 GLU A C 1
ATOM 1227 O O . GLU A 1 158 ? 2.902 14.064 -14.403 1.00 95.06 158 GLU A O 1
ATOM 1232 N N . LEU A 1 159 ? 0.861 13.420 -15.102 1.00 96.69 159 LEU A N 1
ATOM 1233 C CA . LEU A 1 159 ? 0.226 13.351 -13.783 1.00 96.69 159 LEU A CA 1
ATOM 1234 C C . LEU A 1 159 ? 0.201 11.933 -13.204 1.00 96.69 159 LEU A C 1
ATOM 1236 O O . LEU A 1 159 ? -0.468 11.685 -12.194 1.00 96.69 159 LEU A O 1
ATOM 1240 N N . ASN A 1 160 ? 0.934 11.000 -13.817 1.00 97.62 160 ASN A N 1
ATOM 1241 C CA . ASN A 1 160 ? 1.046 9.647 -13.297 1.00 97.62 160 ASN A CA 1
ATOM 1242 C C . ASN A 1 160 ? 1.536 9.638 -11.846 1.00 97.62 160 ASN A C 1
ATOM 1244 O O . ASN A 1 160 ? 2.406 10.404 -11.427 1.00 97.62 160 ASN A O 1
ATOM 1248 N N . HIS A 1 161 ? 0.973 8.713 -11.069 1.00 98.19 161 HIS A N 1
ATOM 1249 C CA . HIS A 1 161 ? 1.329 8.552 -9.669 1.00 98.19 161 HIS A CA 1
ATOM 1250 C C . HIS A 1 161 ? 2.828 8.249 -9.509 1.00 98.19 161 HIS A C 1
ATOM 1252 O O . HIS A 1 161 ? 3.421 7.535 -10.321 1.00 98.19 161 HIS A O 1
ATOM 1258 N N . ALA A 1 162 ? 3.430 8.733 -8.419 1.00 97.25 162 ALA A N 1
ATOM 1259 C CA . ALA A 1 162 ? 4.864 8.596 -8.159 1.00 97.25 162 ALA A CA 1
ATOM 1260 C C . ALA A 1 162 ? 5.375 7.148 -8.275 1.00 97.25 162 ALA A C 1
ATOM 1262 O O . ALA A 1 162 ? 6.454 6.926 -8.812 1.00 97.25 162 ALA A O 1
ATOM 1263 N N . SER A 1 163 ? 4.578 6.153 -7.872 1.00 98.00 163 SER A N 1
ATOM 1264 C CA . SER A 1 163 ? 4.959 4.737 -7.988 1.00 98.00 163 SER A CA 1
ATOM 1265 C C . SER A 1 163 ? 5.137 4.249 -9.427 1.00 98.00 163 SER A C 1
ATOM 1267 O O . SER A 1 163 ? 5.961 3.375 -9.673 1.00 98.00 163 SER A O 1
ATOM 1269 N N . ILE A 1 164 ? 4.378 4.792 -10.384 1.00 97.81 164 ILE A N 1
ATOM 1270 C CA . ILE A 1 164 ? 4.544 4.480 -11.811 1.00 97.81 164 ILE A CA 1
ATOM 1271 C C . ILE A 1 164 ? 5.849 5.098 -12.308 1.00 97.81 164 ILE A C 1
ATOM 1273 O O . ILE A 1 164 ? 6.646 4.428 -12.958 1.00 97.81 164 ILE A O 1
ATOM 1277 N N . ILE A 1 165 ? 6.093 6.360 -11.946 1.00 96.19 165 ILE A N 1
ATOM 1278 C CA . ILE A 1 165 ? 7.326 7.072 -12.296 1.00 96.19 165 ILE A CA 1
ATOM 1279 C C . ILE A 1 165 ? 8.546 6.311 -11.761 1.00 96.19 165 ILE A C 1
ATOM 1281 O O . ILE A 1 165 ? 9.516 6.112 -12.494 1.00 96.19 165 ILE A O 1
ATOM 1285 N N . ASP A 1 166 ? 8.494 5.857 -10.510 1.00 96.25 166 ASP A N 1
ATOM 1286 C CA . ASP A 1 166 ? 9.585 5.112 -9.887 1.00 96.25 166 ASP A CA 1
ATOM 1287 C C . ASP A 1 166 ? 9.757 3.712 -10.495 1.00 96.25 166 ASP A C 1
ATOM 1289 O O . ASP A 1 166 ? 10.888 3.311 -10.761 1.00 96.25 166 ASP A O 1
ATOM 1293 N N . GLY A 1 167 ? 8.676 3.008 -10.843 1.00 96.69 167 GLY A N 1
ATOM 1294 C CA . GLY A 1 167 ? 8.770 1.743 -11.583 1.00 96.69 167 GLY A CA 1
ATOM 1295 C C . GLY A 1 167 ? 9.409 1.897 -12.965 1.00 96.69 167 GLY A C 1
ATOM 1296 O O . GLY A 1 167 ? 10.316 1.149 -13.332 1.00 96.69 167 GLY A O 1
ATOM 1297 N N . ILE A 1 168 ? 9.021 2.931 -13.716 1.00 95.88 168 ILE A N 1
ATOM 1298 C CA . ILE A 1 168 ? 9.638 3.252 -15.012 1.00 95.88 168 ILE A CA 1
ATOM 1299 C C . ILE A 1 168 ? 11.120 3.613 -14.835 1.00 95.88 168 ILE A C 1
ATOM 1301 O O . ILE A 1 168 ? 11.939 3.292 -15.698 1.00 95.88 168 ILE A O 1
ATOM 1305 N N . ARG A 1 169 ? 11.493 4.262 -13.721 1.00 94.31 169 ARG A N 1
ATOM 1306 C CA . ARG A 1 169 ? 12.888 4.613 -13.413 1.00 94.31 169 ARG A CA 1
ATOM 1307 C C . ARG A 1 169 ? 13.795 3.402 -13.214 1.00 94.31 169 ARG A C 1
ATOM 1309 O O . ARG A 1 169 ? 14.970 3.506 -13.570 1.00 94.31 169 ARG A O 1
ATOM 1316 N N . LEU A 1 170 ? 13.260 2.301 -12.691 1.00 93.06 170 LEU A N 1
ATOM 1317 C CA . LEU A 1 170 ? 13.981 1.035 -12.517 1.00 93.06 170 LEU A CA 1
ATOM 1318 C C . LEU A 1 170 ? 14.125 0.258 -13.838 1.00 93.06 170 LEU A C 1
ATOM 1320 O O . LEU A 1 170 ? 15.089 -0.475 -14.030 1.00 93.06 170 LEU A O 1
ATOM 1324 N N . CYS A 1 171 ? 13.215 0.475 -14.789 1.00 93.81 171 CYS A N 1
ATOM 1325 C CA . CYS A 1 171 ? 13.230 -0.177 -16.095 1.00 93.81 171 CYS A CA 1
ATOM 1326 C C . CYS A 1 171 ? 14.257 0.438 -17.076 1.00 93.81 171 CYS A C 1
ATOM 1328 O O . CYS A 1 171 ? 14.507 1.652 -17.077 1.00 93.81 171 CYS A O 1
ATOM 1330 N N . LYS A 1 172 ? 14.810 -0.408 -17.962 1.00 92.62 172 LYS A N 1
ATOM 1331 C CA . LYS A 1 172 ? 15.753 -0.036 -19.039 1.00 92.62 172 LYS A CA 1
ATOM 1332 C C . LYS A 1 172 ? 15.087 0.511 -20.308 1.00 92.62 172 LYS A C 1
ATOM 1334 O O . LYS A 1 172 ? 15.798 1.016 -21.174 1.00 92.62 172 LYS A O 1
ATOM 1339 N N . ALA A 1 173 ? 13.766 0.393 -20.431 1.00 94.88 173 ALA A N 1
ATOM 1340 C CA . ALA A 1 173 ? 13.016 0.842 -21.599 1.00 94.88 173 ALA A CA 1
ATOM 1341 C C . ALA A 1 173 ? 13.184 2.348 -21.858 1.00 94.88 173 ALA A C 1
ATOM 1343 O O . ALA A 1 173 ? 13.395 3.150 -20.937 1.00 94.88 173 ALA A O 1
ATOM 1344 N N . LYS A 1 174 ? 13.043 2.748 -23.126 1.00 94.81 174 LYS A N 1
ATOM 1345 C CA . LYS A 1 174 ? 13.051 4.162 -23.527 1.00 94.81 174 LYS A CA 1
ATOM 1346 C C . LYS A 1 174 ? 11.832 4.873 -22.938 1.00 94.81 174 LYS A C 1
ATOM 1348 O O . LYS A 1 174 ? 10.734 4.323 -22.915 1.00 94.81 174 LYS A O 1
ATOM 1353 N N . ARG A 1 175 ? 12.014 6.106 -22.465 1.00 91.38 175 ARG A N 1
ATOM 1354 C CA . ARG A 1 175 ? 10.973 6.868 -21.756 1.00 91.38 175 ARG A CA 1
ATOM 1355 C C . ARG A 1 175 ? 10.522 8.047 -22.602 1.00 91.38 175 ARG A C 1
ATOM 1357 O O . ARG A 1 175 ? 11.345 8.898 -22.937 1.00 91.38 175 ARG A O 1
ATOM 1364 N N . TYR A 1 176 ? 9.228 8.107 -22.880 1.00 88.88 176 TYR A N 1
ATOM 1365 C CA . TYR A 1 176 ? 8.577 9.211 -23.575 1.00 88.88 176 TYR A CA 1
ATOM 1366 C C . TYR A 1 176 ? 7.508 9.831 -22.665 1.00 88.88 176 TYR A C 1
ATOM 1368 O O . TYR A 1 176 ? 6.924 9.138 -21.826 1.00 88.88 176 TYR A O 1
ATOM 1376 N N . ARG A 1 177 ? 7.308 11.142 -22.806 1.00 79.12 177 ARG A N 1
ATOM 1377 C CA . ARG A 1 177 ? 6.271 11.925 -22.125 1.00 79.12 177 ARG A CA 1
ATOM 1378 C C . ARG A 1 177 ? 5.274 12.408 -23.161 1.00 79.12 177 ARG A C 1
ATOM 1380 O O . ARG A 1 177 ? 5.760 12.783 -24.253 1.00 79.12 177 ARG A O 1
#

Radius of gyration: 25.1 Å; Cα contacts (8 Å, |Δi|>4): 137; chains: 1; bounding box: 65×60×49 Å

InterPro domains:
  IPR004839 Aminotransferase, class I/classII, large domain [PF00155] (68-176)
  IPR015421 Pyridoxal phosphate-dependent transferase, major domain [G3DSA:3.40.640.10] (83-177)
  IPR015422 Pyridoxal phosphate-dependent transferase, small domain [G3DSA:3.90.1150.10] (64-78)
  IPR015424 Pyridoxal phosphate-dependent transferase [SSF53383] (36-176)
  IPR050087 8-amino-7-oxononanoate synthase class-II [PTHR13693] (40-176)